Protein 4XOJ (pdb70)

Sequence (236 aa):
IVGGYTCGANTVPYQVSLNSGYHFCGGSLINSQQWVVSAAHCCYKKSSGIQVRLGEDNINVVEGNEQFISAASSKKSSIVHPSYNSNTLNNDIMLLIKLKSSAASSLNSRVASSISSLPTSSCASAGTQQCLISGWGNTKSSGTSYPDDVLKKCLKKAPIILSDSSSCKSSAYPPGQQITSNMMFCAGYYLEGGKDSCQGDSGGPVVCSSGKLQQGIVSWGSSGCAQKKNKPGVYTKKVCNYVSWIKKQTIASNGRCTKSIIPPICFP

CATH classification: 2.40.10.10 (+1 more: 2.40.10.10)

Organism: Bos taurus (NCBI:txid9913)

GO terms:
  GO:0005515 protein binding (F, IPI)
  GO:0097655 serpin family protein binding (F, IDA)
  GO:0004175 endopeptidase activity (F, IDA)
  GO:0004252 serine-type endopeptidase activity (F, IDA)
  GO:0097180 serine protease inhibitor complex (C, IDA)
  GO:0006508 proteolysis (P, IDA)
  GO:0097655 serpin family protein binding (F, IPI)

B-factor: mean 14.18, std 14.55, range [5.79, 259.99]

Foldseek 3Di:
DAQFAFCDQLNQQQKKFWDQPHGAEIWGAAFQFKTKFWLVPDDPRTWIWGRDFQPVDDDDRIDTFHFPDKAQDPPQDPVLRPSGMIMTTTPDGHDDDSSHDHFAADPDADDWFFKWKQKFQAAHDLPDGDTDRGMTIAIKTWHDPVLLCVLPPPRADPFKTFIHDQQFGGADAGSHGTTATGTPRHGQWGFTDWDGTRYHSITTMTGGRNVCPVVVVVVVVVD/DAWDPDVVIDHDD

InterPro domains:
  IPR001254 Serine proteases, trypsin domain [PF00089] (24-239)
  IPR001254 Serine proteases, trypsin domain [PS50240] (24-244)
  IPR001254 Serine proteases, trypsin domain [SM00020] (23-239)
  IPR001254 Serine proteases, trypsin domain [cd00190] (24-242)
  IPR001314 Peptidase S1A, chymotrypsin family [PR00722] (49-64)
  IPR001314 Peptidase S1A, chymotrypsin family [PR00722] (103-117)
  IPR001314 Peptidase S1A, chymotrypsin family [PR00722] (193-205)
  IPR009003 Peptidase S1, PA clan [SSF50494] (20-244)
  IPR018114 Serine proteases, trypsin family, histidine active site [PS00134] (59-64)
  IPR033116 Serine proteases, trypsin family, serine active site [PS00135] (194-205)
  IPR050127 Serine Proteases (Peptidase S1 Family) [PTHR24264] (22-245)

Secondary structure (DSSP, 8-state):
-BS-EE--TTSSTTEEEEESSSEEEEEEEEETTEEEE-GGG--SS-EEEES-SSTTS--SS-EEEEEEEEEE-TT--TTT-TT--EEEEESS----BTTB---BPPSSPPPTT-EEEEEESS---SSS----SS-EEEEEEBPPHHHHHHHSTTT--TTEEEES-SSSS-B--TT-TT-EEEETTEEEEEEEEEESSS-TT--EEEEEGGGGHHHHHHHHHT-/-EEESSSS--B--

Nearest PDB structures (foldseek):
  4xoj-assembly1_B  TM=1.083E+00  e=7.353E-01  Helianthus annuus
  4hgc-assembly1_I  TM=1.003E+00  e=1.425E+00  Helianthus annuus
  4k8y-assembly1_B  TM=8.403E-01  e=2.120E+00  Helianthus annuus
  2o9q-assembly1_C  TM=8.813E-01  e=9.089E+00  unclassified
  2fi5-assembly1_E  TM=1.002E+00  e=2.557E-42  Bos taurus

Radius of gyration: 15.84 Å; Cα contacts (8 Å, |Δi|>4): 756; chains: 2; bounding box: 43×41×37 Å

Structure (mmCIF, N/CA/C/O backbone):
data_4XOJ
#
_entry.id   4XOJ
#
_cell.length_a   62.390
_cell.length_b   63.050
_cell.length_c   69.170
_cell.angle_alpha   90.00
_cell.angle_beta   90.00
_cell.angle_gamma   90.00
#
_symmetry.space_group_name_H-M   'P 21 21 21'
#
loop_
_entity.id
_entity.type
_entity.pdbx_description
1 polymer 'Cationic trypsin'
2 polymer 'Trypsin inhibitor 1'
3 non-polymer 'SULFATE ION'
4 non-polymer 1,2-ETHANEDIOL
5 non-polymer 'CALCIUM ION'
6 non-polymer 'SODIUM ION'
7 non-polymer 'AMMONIUM ION'
8 water water
#
loop_
_atom_site.group_PDB
_atom_site.id
_atom_site.type_symbol
_atom_site.label_atom_id
_atom_site.label_alt_id
_atom_site.label_comp_id
_atom_site.label_asym_id
_atom_site.label_entity_id
_atom_site.label_seq_id
_atom_site.pdbx_PDB_ins_code
_atom_site.Cartn_x
_atom_site.Cartn_y
_atom_site.Cartn_z
_atom_site.occupancy
_atom_site.B_iso_or_equiv
_atom_site.auth_seq_id
_atom_site.auth_comp_id
_atom_site.auth_asym_id
_atom_site.auth_atom_id
_atom_site.pdbx_PDB_model_num
ATOM 1 N N . ILE A 1 24 ? 18.763 5.181 8.882 1.00 7.41 16 ILE A N 1
ATOM 2 C CA . ILE A 1 24 ? 19.073 5.261 7.418 1.00 7.27 16 ILE A CA 1
ATOM 3 C C . ILE A 1 24 ? 20.524 5.702 7.274 1.00 7.81 16 ILE A C 1
ATOM 4 O O . ILE A 1 24 ? 20.878 6.771 7.778 1.00 8.47 16 ILE A O 1
ATOM 9 N N . VAL A 1 25 ? 21.321 4.891 6.605 1.00 8.26 17 VAL A N 1
ATOM 10 C CA . VAL A 1 25 ? 22.726 5.195 6.289 1.00 8.78 17 VAL A CA 1
ATOM 11 C C . VAL A 1 25 ? 22.785 5.697 4.851 1.00 8.79 17 VAL A C 1
ATOM 12 O O . VAL A 1 25 ? 22.240 5.095 3.954 1.00 8.84 17 VAL A O 1
ATOM 16 N N . GLY A 1 26 ? 23.487 6.828 4.652 1.00 9.43 18 GLY A N 1
ATOM 17 C CA . GLY A 1 26 ? 23.722 7.316 3.309 1.00 9.66 18 GLY A CA 1
ATOM 18 C C . GLY A 1 26 ? 22.538 8.031 2.677 1.00 9.61 18 GLY A C 1
ATOM 19 O O . GLY A 1 26 ? 22.527 8.235 1.474 1.00 10.72 18 GLY A O 1
ATOM 20 N N . GLY A 1 27 ? 21.563 8.437 3.525 1.00 9.55 19 GLY A N 1
ATOM 21 C CA . GLY A 1 27 ? 20.390 9.142 3.107 1.00 9.77 19 GLY A CA 1
ATOM 22 C C . GLY A 1 27 ? 20.511 10.641 3.264 1.00 9.64 19 GLY A C 1
ATOM 23 O O . GLY A 1 27 ? 21.622 11.197 3.294 1.00 11.70 19 GLY A O 1
ATOM 24 N N . TYR A 1 28 ? 19.366 11.290 3.362 1.00 9.43 20 TYR A N 1
ATOM 25 C CA . TYR A 1 28 ? 19.297 12.730 3.447 1.00 9.93 20 TYR A CA 1
ATOM 26 C C . TYR A 1 28 ? 18.186 13.089 4.423 1.00 9.34 20 TYR A C 1
ATOM 27 O O . TYR A 1 28 ? 17.242 12.331 4.660 1.00 9.57 20 TYR A O 1
ATOM 36 N N . THR A 1 29 ? 18.267 14.291 4.977 1.00 9.93 21 THR A N 1
ATOM 37 C CA . THR A 1 29 ? 17.189 14.815 5.811 1.00 9.57 21 THR A CA 1
ATOM 38 C C . THR A 1 29 ? 15.974 15.012 4.962 1.00 9.65 21 THR A C 1
ATOM 39 O O . THR A 1 29 ? 15.970 15.770 3.975 1.00 10.85 21 THR A O 1
ATOM 43 N N . CYS A 1 30 ? 14.854 14.351 5.317 1.00 8.99 22 CYS A N 1
ATOM 44 C CA . CYS A 1 30 ? 13.670 14.402 4.455 1.00 9.28 22 CYS A CA 1
ATOM 45 C C . CYS A 1 30 ? 13.118 15.825 4.331 1.00 9.47 22 CYS A C 1
ATOM 46 O O . CYS A 1 30 ? 12.703 16.233 3.255 1.00 10.96 22 CYS A O 1
ATOM 49 N N . GLY A 1 31 ? 13.077 16.527 5.452 1.00 9.83 23 GLY A N 1
ATOM 50 C CA . GLY A 1 31 ? 12.339 17.758 5.592 1.00 10.63 23 GLY A CA 1
ATOM 51 C C . GLY A 1 31 ? 11.080 17.511 6.369 1.00 10.23 23 GLY A C 1
ATOM 52 O O . GLY A 1 31 ? 10.401 16.467 6.202 1.00 10.23 23 GLY A O 1
ATOM 53 N N . ALA A 1 32 ? 10.709 18.447 7.237 1.00 10.54 24 ALA A N 1
ATOM 54 C CA . ALA A 1 32 ? 9.605 18.216 8.163 1.00 10.70 24 ALA A CA 1
ATOM 55 C C . ALA A 1 32 ? 8.323 17.876 7.414 1.00 10.14 24 ALA A C 1
ATOM 56 O O . ALA A 1 32 ? 7.847 18.620 6.561 1.00 11.33 24 ALA A O 1
ATOM 58 N N . ASN A 1 33 ? 7.723 16.746 7.832 1.00 9.59 25 ASN A N 1
ATOM 59 C CA . ASN A 1 33 ? 6.408 16.333 7.373 1.00 10.24 25 ASN A CA 1
ATOM 60 C C . ASN A 1 33 ? 6.302 16.053 5.899 1.00 9.86 25 ASN A C 1
ATOM 61 O O . ASN A 1 33 ? 5.214 15.953 5.344 1.00 11.11 25 ASN A O 1
ATOM 66 N N . THR A 1 34 ? 7.448 15.814 5.239 1.00 9.27 26 THR A N 1
ATOM 67 C CA . THR A 1 34 ? 7.455 15.430 3.830 1.00 9.63 26 THR A CA 1
ATOM 68 C C . THR A 1 34 ? 7.103 13.981 3.591 1.00 8.81 26 THR A C 1
ATOM 69 O O . THR A 1 34 ? 6.901 13.589 2.430 1.00 9.72 26 THR A O 1
ATOM 73 N N . VAL A 1 35 ? 7.026 13.196 4.665 1.00 8.03 27 VAL A N 1
ATOM 74 C CA . VAL A 1 35 ? 6.686 11.762 4.610 1.00 7.52 27 VAL A CA 1
ATOM 75 C C . VAL A 1 35 ? 5.541 11.588 5.605 1.00 7.30 27 VAL A C 1
ATOM 76 O O . VAL A 1 35 ? 5.719 11.065 6.715 1.00 7.28 27 VAL A O 1
ATOM 80 N N . PRO A 1 36 ? 4.326 12.059 5.260 1.00 7.55 28 PRO A N 1
ATOM 81 C CA . PRO A 1 36 ? 3.312 12.270 6.300 1.00 7.60 28 PRO A CA 1
ATOM 82 C C . PRO A 1 36 ? 2.655 10.994 6.815 1.00 7.04 28 PRO A C 1
ATOM 83 O O . PRO A 1 36 ? 1.912 11.059 7.809 1.00 7.56 28 PRO A O 1
ATOM 87 N N . TYR A 1 37 ? 2.927 9.877 6.170 1.00 6.96 29 TYR A N 1
ATOM 88 C CA . TYR A 1 37 ? 2.484 8.557 6.605 1.00 6.98 29 TYR A CA 1
ATOM 89 C C . TYR A 1 37 ? 3.470 7.878 7.537 1.00 6.37 29 TYR A C 1
ATOM 90 O O . TYR A 1 37 ? 3.174 6.821 8.094 1.00 6.71 29 TYR A O 1
ATOM 99 N N . GLN A 1 38 ? 4.681 8.450 7.717 1.00 6.32 30 GLN A N 1
ATOM 100 C CA . GLN A 1 38 ? 5.679 7.833 8.587 1.00 6.25 30 GLN A CA 1
ATOM 101 C C . GLN A 1 38 ? 5.285 8.070 10.051 1.00 6.04 30 GLN A C 1
ATOM 102 O O . GLN A 1 38 ? 5.098 9.229 10.454 1.00 6.88 30 GLN A O 1
ATOM 108 N N . VAL A 1 39 ? 5.267 6.997 10.822 1.00 6.08 31 VAL A N 1
ATOM 109 C CA . VAL A 1 39 ? 5.050 7.088 12.269 1.00 6.42 31 VAL A CA 1
ATOM 110 C C . VAL A 1 39 ? 6.301 6.574 12.984 1.00 6.10 31 VAL A C 1
ATOM 111 O O . VAL A 1 39 ? 7.107 5.813 12.454 1.00 6.22 31 VAL A O 1
ATOM 115 N N . SER A 1 40 ? 6.418 7.021 14.243 1.00 6.27 32 SER A N 1
ATOM 116 C CA . SER A 1 40 ? 7.385 6.504 15.193 1.00 6.21 32 SER A CA 1
ATOM 117 C C . SER A 1 40 ? 6.647 5.706 16.257 1.00 6.51 32 SER A C 1
ATOM 118 O O . SER A 1 40 ? 5.641 6.184 16.786 1.00 7.51 32 SER A O 1
ATOM 121 N N . LEU A 1 41 ? 7.134 4.509 16.541 1.00 6.20 33 LEU A N 1
ATOM 122 C CA . LEU A 1 41 ? 6.637 3.717 17.661 1.00 6.35 33 LEU A CA 1
ATOM 123 C C . LEU A 1 41 ? 7.526 4.008 18.871 1.00 6.40 33 LEU A C 1
ATOM 124 O O . LEU A 1 41 ? 8.757 3.858 18.788 1.00 6.82 33 LEU A O 1
ATOM 129 N N . ASN A 1 42 ? 6.887 4.444 19.960 1.00 6.60 34 ASN A N 1
ATOM 130 C CA . ASN A 1 42 ? 7.608 4.984 21.105 1.00 6.74 34 ASN A CA 1
ATOM 131 C C . ASN A 1 42 ? 7.217 4.247 22.382 1.00 7.01 34 ASN A C 1
ATOM 132 O O . ASN A 1 42 ? 6.040 4.051 22.670 1.00 8.34 34 ASN A O 1
ATOM 137 N N . SER A 1 43 ? 8.249 3.879 23.147 1.00 7.18 35 SER A N 1
ATOM 138 C CA . SER A 1 43 ? 8.074 3.246 24.472 1.00 7.98 35 SER A CA 1
ATOM 139 C C . SER A 1 43 ? 8.981 3.969 25.488 1.00 8.00 35 SER A C 1
ATOM 140 O O . SER A 1 43 ? 9.726 3.331 26.228 1.00 9.30 35 SER A O 1
ATOM 143 N N . GLY A 1 44 ? 8.924 5.296 25.485 1.00 7.80 36 GLY A N 1
ATOM 144 C CA . GLY A 1 44 ? 9.911 6.097 26.199 1.00 8.22 36 GLY A CA 1
ATOM 145 C C . GLY A 1 44 ? 11.204 6.337 25.457 1.00 7.79 36 GLY A C 1
ATOM 146 O O . GLY A 1 44 ? 12.155 6.885 26.008 1.00 8.44 36 GLY A O 1
ATOM 147 N N . TYR A 1 45 ? 11.200 5.915 24.182 1.00 7.78 37 TYR A N 1
ATOM 148 C CA . TYR A 1 45 ? 12.254 6.067 23.204 1.00 7.54 37 TYR A CA 1
ATOM 149 C C . TYR A 1 45 ? 11.684 5.545 21.890 1.00 6.89 37 TYR A C 1
ATOM 150 O O . TYR A 1 45 ? 10.757 4.723 21.898 1.00 7.19 37 TYR A O 1
ATOM 159 N N . HIS A 1 46 ? 12.227 6.014 20.790 1.00 7.26 38 HIS A N 1
ATOM 160 C CA . HIS A 1 46 ? 11.864 5.489 19.470 1.00 6.92 38 HIS A CA 1
ATOM 161 C C . HIS A 1 46 ? 12.490 4.110 19.290 1.00 6.79 38 HIS A C 1
ATOM 162 O O . HIS A 1 46 ? 13.710 3.962 19.444 1.00 7.56 38 HIS A O 1
ATOM 169 N N . PHE A 1 47 ? 11.674 3.114 18.931 1.00 7.11 39 PHE A N 1
ATOM 170 C CA . PHE A 1 47 ? 12.233 1.762 18.766 1.00 7.46 39 PHE A CA 1
ATOM 171 C C . PHE A 1 47 ? 11.967 1.139 17.398 1.00 7.35 39 PHE A C 1
ATOM 172 O O . PHE A 1 47 ? 12.604 0.140 17.057 1.00 8.60 39 PHE A O 1
ATOM 180 N N . CYS A 1 48 ? 10.990 1.660 16.645 1.00 6.83 40 CYS A N 1
ATOM 181 C CA . CYS A 1 48 ? 10.624 1.122 15.342 1.00 6.23 40 CYS A CA 1
ATOM 182 C C . CYS A 1 48 ? 9.803 2.207 14.648 1.00 6.06 40 CYS A C 1
ATOM 183 O O . CYS A 1 48 ? 9.252 3.088 15.300 1.00 6.96 40 CYS A O 1
ATOM 186 N N . GLY A 1 49 ? 9.737 2.109 13.325 1.00 6.24 41 GLY A N 1
ATOM 187 C CA . GLY A 1 49 ? 8.821 2.897 12.544 1.00 6.29 41 GLY A CA 1
ATOM 188 C C . GLY A 1 49 ? 7.529 2.148 12.226 1.00 5.79 41 GLY A C 1
ATOM 189 O O . GLY A 1 49 ? 7.324 1.004 12.620 1.00 6.34 41 GLY A O 1
ATOM 190 N N . GLY A 1 50 ? 6.680 2.825 11.467 1.00 6.18 42 GLY A N 1
ATOM 191 C CA . GLY A 1 50 ? 5.444 2.266 10.944 1.00 6.11 42 GLY A CA 1
ATOM 192 C C . GLY A 1 50 ? 4.902 3.200 9.872 1.00 5.89 42 GLY A C 1
ATOM 193 O O . GLY A 1 50 ? 5.422 4.304 9.675 1.00 6.30 42 GLY A O 1
ATOM 194 N N . SER A 1 51 ? 3.819 2.749 9.242 1.00 5.95 43 SER A N 1
ATOM 195 C CA . SER A 1 51 ? 3.186 3.489 8.162 1.00 6.35 43 SER A CA 1
ATOM 196 C C . SER A 1 51 ? 1.686 3.584 8.427 1.00 6.44 43 SER A C 1
ATOM 197 O O . SER A 1 51 ? 1.013 2.564 8.638 1.00 7.15 43 SER A O 1
ATOM 200 N N . LEU A 1 52 ? 1.149 4.800 8.378 1.00 6.53 44 LEU A N 1
ATOM 201 C CA . LEU A 1 52 ? -0.292 5.013 8.560 1.00 6.68 44 LEU A CA 1
ATOM 202 C C . LEU A 1 52 ? -1.014 4.624 7.273 1.00 6.79 44 LEU A C 1
ATOM 203 O O . LEU A 1 52 ? -0.720 5.170 6.224 1.00 7.44 44 LEU A O 1
ATOM 208 N N . ILE A 1 53 ? -1.987 3.694 7.375 1.00 7.14 45 ILE A N 1
ATOM 209 C CA . ILE A 1 53 ? -2.715 3.232 6.199 1.00 7.71 45 ILE A CA 1
ATOM 210 C C . ILE A 1 53 ? -4.181 3.664 6.182 1.00 8.07 45 ILE A C 1
ATOM 211 O O . ILE A 1 53 ? -4.817 3.617 5.123 1.00 9.13 45 ILE A O 1
ATOM 216 N N . ASN A 1 54 ? -4.715 4.095 7.313 1.00 8.43 46 ASN A N 1
ATOM 217 C CA . ASN A 1 54 ? -6.003 4.817 7.372 1.00 9.09 46 ASN A CA 1
ATOM 218 C C . ASN A 1 54 ? -5.979 5.556 8.682 1.00 8.75 46 ASN A C 1
ATOM 219 O O . ASN A 1 54 ? -4.999 5.502 9.426 1.00 9.35 46 ASN A O 1
ATOM 224 N N . SER A 1 55 ? -7.079 6.277 9.025 1.00 9.22 47 SER A N 1
ATOM 225 C CA . SER A 1 55 ? -7.005 7.104 10.224 1.00 9.59 47 SER A CA 1
ATOM 226 C C . SER A 1 55 ? -6.847 6.305 11.498 1.00 9.67 47 SER A C 1
ATOM 227 O O . SER A 1 55 ? -6.506 6.904 12.528 1.00 11.47 47 SER A O 1
ATOM 230 N N . GLN A 1 56 ? -7.104 5.000 11.492 1.00 8.72 48 GLN A N 1
ATOM 231 C CA A GLN A 1 56 ? -6.984 4.307 12.725 0.60 9.24 48 GLN A CA 1
ATOM 232 C CA B GLN A 1 56 ? -7.148 4.116 12.701 0.40 9.06 48 GLN A CA 1
ATOM 233 C C . GLN A 1 56 ? -6.044 3.088 12.715 1.00 7.82 48 GLN A C 1
ATOM 234 O O . GLN A 1 56 ? -5.979 2.386 13.733 1.00 8.42 48 GLN A O 1
ATOM 245 N N . TRP A 1 57 ? -5.292 2.880 11.642 1.00 7.54 49 TRP A N 1
ATOM 246 C CA . TRP A 1 57 ? -4.457 1.687 11.530 1.00 7.47 49 TRP A CA 1
ATOM 247 C C . TRP A 1 57 ? -3.087 2.016 10.942 1.00 6.79 49 TRP A C 1
ATOM 248 O O . TRP A 1 57 ? -2.953 2.782 9.991 1.00 7.34 49 TRP A O 1
ATOM 259 N N . VAL A 1 58 ? -2.107 1.345 11.541 1.00 7.02 50 VAL A N 1
ATOM 260 C CA . VAL A 1 58 ? -0.681 1.449 11.181 1.00 6.72 50 VAL A CA 1
ATOM 261 C C . VAL A 1 58 ? -0.160 0.054 10.828 1.00 6.58 50 VAL A C 1
ATOM 262 O O . VAL A 1 58 ? -0.476 -0.932 11.499 1.00 7.88 50 VAL A O 1
ATOM 266 N N . VAL A 1 59 ? 0.673 -0.010 9.794 1.00 6.42 51 VAL A N 1
ATOM 267 C CA . VAL A 1 59 ? 1.435 -1.206 9.451 1.00 6.87 51 VAL A CA 1
ATOM 268 C C . VAL A 1 59 ? 2.844 -1.077 9.980 1.00 6.32 51 VAL A C 1
ATOM 269 O O . VAL A 1 59 ? 3.506 -0.045 9.761 1.00 7.20 51 VAL A O 1
ATOM 273 N N . SER A 1 60 ? 3.340 -2.129 10.621 1.00 6.27 52 SER A N 1
ATOM 274 C CA . SER A 1 60 ? 4.726 -2.192 11.070 1.00 6.20 52 SER A CA 1
ATOM 275 C C . SER A 1 60 ? 5.209 -3.631 10.929 1.00 6.08 52 SER A C 1
ATOM 276 O O . SER A 1 60 ? 4.593 -4.442 10.246 1.00 6.53 52 SER A O 1
ATOM 279 N N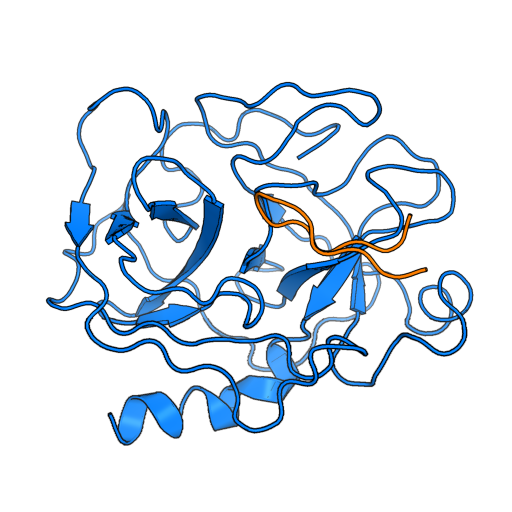 . ALA A 1 61 ? 6.374 -3.925 11.541 1.00 6.33 53 ALA A N 1
ATOM 280 C CA . ALA A 1 61 ? 6.941 -5.269 11.488 1.00 6.25 53 ALA A CA 1
ATOM 281 C C . ALA A 1 61 ? 6.507 -6.075 12.695 1.00 6.35 53 ALA A C 1
ATOM 282 O O . ALA A 1 61 ? 6.418 -5.551 13.817 1.00 7.07 53 ALA A O 1
ATOM 284 N N . ALA A 1 62 ? 6.258 -7.385 12.496 1.00 6.54 54 ALA A N 1
ATOM 285 C CA . ALA A 1 62 ? 5.970 -8.270 13.615 1.00 6.86 54 ALA A CA 1
ATOM 286 C C . ALA A 1 62 ? 7.026 -8.242 14.694 1.00 6.85 54 ALA A C 1
ATOM 287 O O . ALA A 1 62 ? 6.705 -8.328 15.882 1.00 7.53 54 ALA A O 1
ATOM 289 N N . HIS A 1 63 ? 8.310 -8.157 14.292 1.00 6.81 55 HIS A N 1
ATOM 290 C CA . HIS A 1 63 ? 9.363 -8.214 15.300 1.00 7.26 55 HIS A CA 1
ATOM 291 C C . HIS A 1 63 ? 9.432 -6.950 16.149 1.00 7.64 55 HIS A C 1
ATOM 292 O O . HIS A 1 63 ? 10.163 -6.934 17.140 1.00 8.72 55 HIS A O 1
ATOM 299 N N A CYS A 1 64 ? 8.670 -5.904 15.796 0.50 7.16 56 CYS A N 1
ATOM 300 N N B CYS A 1 64 ? 8.667 -5.913 15.784 0.50 7.25 56 CYS A N 1
ATOM 301 C CA A CYS A 1 64 ? 8.521 -4.698 16.611 0.50 7.81 56 CYS A CA 1
ATOM 302 C CA B CYS A 1 64 ? 8.557 -4.720 16.586 0.50 7.84 56 CYS A CA 1
ATOM 303 C C A CYS A 1 64 ? 7.410 -4.789 17.672 0.50 8.76 56 CYS A C 1
ATOM 304 C C B CYS A 1 64 ? 7.574 -4.872 17.756 0.50 8.36 56 CYS A C 1
ATOM 305 O O A CYS A 1 64 ? 7.107 -3.772 18.342 0.50 8.62 56 CYS A O 1
ATOM 306 O O B CYS A 1 64 ? 7.610 -4.044 18.664 0.50 8.56 56 CYS A O 1
ATOM 311 N N . TYR A 1 65 ? 6.760 -5.942 17.786 1.00 7.79 57 TYR A N 1
ATOM 312 C CA . TYR A 1 65 ? 5.735 -6.045 18.810 1.00 7.81 57 TYR A CA 1
ATOM 313 C C . TYR A 1 65 ? 6.311 -5.962 20.210 1.00 8.45 57 TYR A C 1
ATOM 314 O O . TYR A 1 65 ? 7.291 -6.622 20.532 1.00 9.97 57 TYR A O 1
ATOM 323 N N . LYS A 1 66 ? 5.615 -5.206 21.052 1.00 8.86 58 LYS A N 1
ATOM 324 C CA A LYS A 1 66 ? 5.822 -5.114 22.480 0.50 9.72 58 LYS A CA 1
ATOM 325 C CA B LYS A 1 66 ? 5.799 -5.333 22.550 0.50 9.88 58 LYS A CA 1
ATOM 326 C C . LYS A 1 66 ? 4.575 -4.599 23.091 1.00 9.50 58 LYS A C 1
ATOM 327 O O . LYS A 1 66 ? 3.793 -3.972 22.395 1.00 10.35 58 LYS A O 1
ATOM 338 N N . SER A 1 67 ? 4.438 -4.697 24.422 1.00 11.52 59 SER A N 1
ATOM 339 C CA A SER A 1 67 ? 3.557 -3.882 25.219 0.50 10.23 59 SER A CA 1
ATOM 340 C CA B SER A 1 67 ? 3.378 -3.892 25.060 0.50 15.74 59 SER A CA 1
ATOM 341 C C . SER A 1 67 ? 3.953 -2.382 25.214 1.00 10.88 59 SER A C 1
ATOM 342 O O . SER A 1 67 ? 5.140 -2.063 25.034 1.00 12.54 59 SER A O 1
ATOM 347 N N . GLY A 1 68 ? 3.032 -1.506 25.574 1.00 13.47 60 GLY A N 1
ATOM 348 C CA . GLY A 1 68 ? 3.361 -0.131 25.844 0.95 13.89 60 GLY A CA 1
ATOM 349 C C . GLY A 1 68 ? 3.686 0.708 24.639 1.00 12.44 60 GLY A C 1
ATOM 350 O O . GLY A 1 68 ? 4.527 1.667 24.701 0.80 14.14 60 GLY A O 1
ATOM 351 N N . ILE A 1 69 ? 3.013 0.396 23.471 1.00 10.05 61 ILE A N 1
ATOM 352 C CA . ILE A 1 69 ? 3.316 1.172 22.293 1.00 8.76 61 ILE A CA 1
ATOM 353 C C . ILE A 1 69 ? 2.488 2.440 22.241 1.00 8.16 61 ILE A C 1
ATOM 354 O O . ILE A 1 69 ? 1.235 2.393 22.258 1.00 9.21 61 ILE A O 1
ATOM 359 N N . GLN A 1 70 ? 3.181 3.578 22.136 1.00 7.99 62 GLN A N 1
ATOM 360 C CA . GLN A 1 70 ? 2.553 4.849 21.795 1.00 8.17 62 GLN A CA 1
ATOM 361 C C . GLN A 1 70 ? 2.944 5.184 20.371 1.00 7.52 62 GLN A C 1
ATOM 362 O O . GLN A 1 70 ? 4.135 5.224 20.030 1.00 9.15 62 GLN A O 1
ATOM 368 N N . VAL A 1 71 ? 1.949 5.401 19.518 1.00 6.87 63 VAL A N 1
ATOM 369 C CA . VAL A 1 71 ? 2.218 5.793 18.133 1.00 6.83 63 VAL A CA 1
ATOM 370 C C . VAL A 1 71 ? 2.349 7.313 18.081 1.00 6.56 63 VAL A C 1
ATOM 371 O O . VAL A 1 71 ? 1.484 8.039 18.580 1.00 7.81 63 VAL A O 1
ATOM 375 N N . ARG A 1 72 ? 3.423 7.776 17.457 1.00 6.54 64 ARG A N 1
ATOM 376 C CA . ARG A 1 72 ? 3.678 9.210 17.333 1.00 6.64 64 ARG A CA 1
ATOM 377 C C . ARG A 1 72 ? 3.613 9.574 15.848 1.00 6.54 64 ARG A C 1
ATOM 378 O O . ARG A 1 72 ? 4.467 9.133 15.048 1.00 7.04 64 ARG A O 1
ATOM 386 N N . LEU A 1 73 ? 2.594 10.335 15.501 1.00 6.69 65 LEU A N 1
ATOM 387 C CA . LEU A 1 73 ? 2.280 10.772 14.148 1.00 6.90 65 LEU A CA 1
ATOM 388 C C . LEU A 1 73 ? 2.692 12.231 13.991 1.00 7.18 65 LEU A C 1
ATOM 389 O O . LEU A 1 73 ? 2.749 12.980 14.967 1.00 7.93 65 LEU A O 1
ATOM 394 N N . GLY A 1 74 ? 2.938 12.645 12.745 1.00 7.15 66 GLY A N 1
ATOM 395 C CA . GLY A 1 74 ? 3.268 14.035 12.484 1.00 7.63 66 GLY A CA 1
ATOM 396 C C . GLY A 1 74 ? 4.661 14.448 12.924 1.00 7.85 66 GLY A C 1
ATOM 397 O O . GLY A 1 74 ? 4.925 15.658 12.948 1.00 9.75 66 GLY A O 1
ATOM 398 N N . GLU A 1 75 ? 5.540 13.508 13.235 1.00 7.49 67 GLU A N 1
ATOM 399 C CA . GLU A 1 75 ? 6.846 13.823 13.786 1.00 7.60 67 GLU A CA 1
ATOM 400 C C . GLU A 1 75 ? 7.846 14.252 12.727 1.00 7.58 67 GLU A C 1
ATOM 401 O O . GLU A 1 75 ? 7.882 13.696 11.618 1.00 7.90 67 GLU A O 1
ATOM 407 N N . ASP A 1 76 ? 8.733 15.164 13.132 1.00 8.03 68 ASP A N 1
ATOM 408 C CA . ASP A 1 76 ? 10.021 15.386 12.468 1.00 8.15 68 ASP A CA 1
ATOM 409 C C . ASP A 1 76 ? 11.136 15.153 13.464 1.00 7.89 68 ASP A C 1
ATOM 410 O O . ASP A 1 76 ? 11.696 14.067 13.537 1.00 9.29 68 ASP A O 1
ATOM 415 N N . ASN A 1 77 ? 11.430 16.162 14.310 1.00 8.29 69 ASN A N 1
ATOM 416 C CA . ASN A 1 77 ? 12.353 15.969 15.419 1.00 8.38 69 ASN A CA 1
ATOM 417 C C . ASN A 1 77 ? 11.661 15.182 16.520 1.00 7.91 69 ASN A C 1
ATOM 418 O O . ASN A 1 77 ? 10.736 15.694 17.171 1.00 8.46 69 ASN A O 1
ATOM 423 N N . ILE A 1 78 ? 12.056 13.933 16.722 1.00 8.07 70 ILE A N 1
ATOM 424 C CA . ILE A 1 78 ? 11.406 13.078 17.714 1.00 7.89 70 ILE A CA 1
ATOM 425 C C . ILE A 1 78 ? 11.721 13.475 19.159 1.00 8.10 70 ILE A C 1
ATOM 426 O O . ILE A 1 78 ? 11.082 12.966 20.078 1.00 8.60 70 ILE A O 1
ATOM 431 N N . ASN A 1 79 ? 12.695 14.375 19.352 1.00 8.60 71 ASN A N 1
ATOM 432 C CA . ASN A 1 79 ? 13.111 14.789 20.704 1.00 9.04 71 ASN A CA 1
ATOM 433 C C . ASN A 1 79 ? 12.618 16.140 21.120 1.00 9.57 71 ASN A C 1
ATOM 434 O O . ASN A 1 79 ? 12.915 16.547 22.243 1.00 11.75 71 ASN A O 1
ATOM 439 N N . VAL A 1 80 ? 11.854 16.822 20.254 1.00 9.31 72 VAL A N 1
ATOM 440 C CA . VAL A 1 80 ? 11.304 18.181 20.520 1.00 9.65 72 VAL A CA 1
ATOM 441 C C . VAL A 1 80 ? 9.846 18.180 20.130 1.00 9.31 72 VAL A C 1
ATOM 442 O O . VAL A 1 80 ? 9.516 17.694 19.031 1.0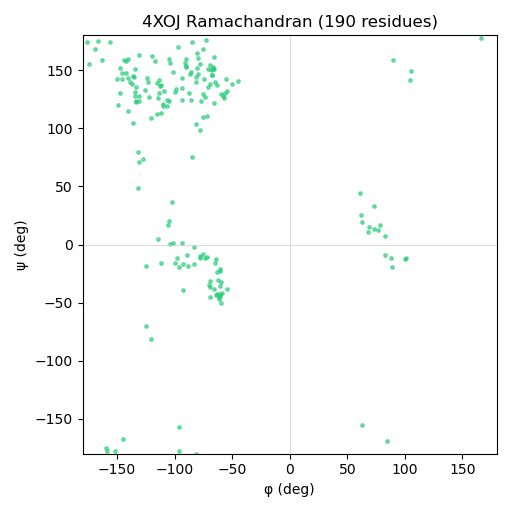0 9.29 72 VAL A O 1
ATOM 446 N N . VAL A 1 81 ? 8.982 18.754 20.947 1.00 9.56 73 VAL A N 1
ATOM 447 C CA . VAL A 1 81 ? 7.594 19.002 20.580 1.00 9.41 73 VAL A CA 1
ATOM 448 C C . VAL A 1 81 ? 7.583 20.270 19.759 1.00 9.47 73 VAL A C 1
ATOM 449 O O . VAL A 1 81 ? 7.755 21.364 20.283 1.00 11.27 73 VAL A O 1
ATOM 453 N N . GLU A 1 82 ? 7.433 20.101 18.437 1.00 9.70 74 GLU A N 1
ATOM 454 C CA . GLU A 1 82 ? 7.540 21.156 17.456 1.00 10.45 74 GLU A CA 1
ATOM 455 C C . GLU A 1 82 ? 6.230 21.717 16.958 1.00 10.30 74 GLU A C 1
ATOM 456 O O . GLU A 1 82 ? 6.187 22.767 16.291 1.00 11.18 74 GLU A O 1
ATOM 462 N N . GLY A 1 83 ? 5.145 20.992 17.210 1.00 11.08 75 GLY A N 1
ATOM 463 C CA . GLY A 1 83 ? 3.857 21.225 16.526 1.00 12.42 75 GLY A CA 1
ATOM 464 C C . GLY A 1 83 ? 3.635 20.127 15.497 1.00 10.17 75 GLY A C 1
ATOM 465 O O . GLY A 1 83 ? 4.589 19.610 14.925 1.00 11.53 75 GLY A O 1
ATOM 466 N N . ASN A 1 84 ? 2.351 19.836 15.305 1.00 10.13 76 ASN A N 1
ATOM 467 C CA . ASN A 1 84 ? 1.880 18.822 14.376 1.00 10.55 76 ASN A CA 1
ATOM 468 C C . ASN A 1 84 ? 1.901 17.380 14.901 1.00 8.92 76 ASN A C 1
ATOM 469 O O . ASN A 1 84 ? 1.365 16.497 14.239 1.00 9.72 76 ASN A O 1
ATOM 474 N N . GLU A 1 85 ? 2.503 17.128 16.056 1.00 8.89 77 GLU A N 1
ATOM 475 C CA . GLU A 1 85 ? 2.487 15.784 16.618 1.00 8.94 77 GLU A CA 1
ATOM 476 C C . GLU A 1 85 ? 1.088 15.383 17.053 1.00 8.21 77 GLU A C 1
ATOM 477 O O . GLU A 1 85 ? 0.329 16.165 17.627 1.00 9.10 77 GLU A O 1
ATOM 483 N N . GLN A 1 86 ? 0.815 14.091 16.898 1.00 7.98 78 GLN A N 1
ATOM 484 C CA . GLN A 1 86 ? -0.310 13.422 17.563 1.00 8.01 78 GLN A CA 1
ATOM 485 C C . GLN A 1 86 ? 0.255 12.171 18.198 1.00 7.58 78 GLN A C 1
ATOM 486 O O . GLN A 1 86 ? 0.847 11.355 17.510 1.00 8.40 78 GLN A O 1
ATOM 492 N N . PHE A 1 87 ? 0.063 12.032 19.520 1.00 7.66 79 PHE A N 1
ATOM 493 C CA . PHE A 1 87 ? 0.500 10.851 20.249 1.00 7.71 79 PHE A CA 1
ATOM 494 C C . PHE A 1 87 ? -0.745 10.049 20.586 1.00 8.03 79 PHE A C 1
ATOM 495 O O . PHE A 1 87 ? -1.645 10.562 21.267 1.00 9.78 79 PHE A O 1
ATOM 503 N N . ILE A 1 88 ? -0.829 8.817 20.089 1.00 7.75 80 ILE A N 1
ATOM 504 C CA . ILE A 1 88 ? -2.031 8.000 20.275 1.00 7.79 80 ILE A CA 1
ATOM 505 C C . ILE A 1 88 ? -1.579 6.597 20.687 1.00 7.79 80 ILE A C 1
ATOM 506 O O . ILE A 1 88 ? -0.751 5.978 20.006 1.00 7.81 80 ILE A O 1
ATOM 511 N N . SER A 1 89 ? -2.125 6.104 21.775 1.00 8.48 81 SER A N 1
ATOM 512 C CA . SER A 1 89 ? -1.772 4.741 22.205 1.00 8.74 81 SER A CA 1
ATOM 513 C C . SER A 1 89 ? -2.262 3.698 21.215 1.00 8.42 81 SER A C 1
ATOM 514 O O . SER A 1 89 ? -3.353 3.829 20.638 1.00 9.44 81 SER A O 1
ATOM 517 N N A ALA A 1 90 ? -1.494 2.619 21.079 0.50 8.56 82 ALA A N 1
ATOM 518 N N B ALA A 1 90 ? -1.502 2.619 21.093 0.50 8.57 82 ALA A N 1
ATOM 519 C CA A ALA A 1 90 ? -2.054 1.440 20.442 0.50 8.66 82 ALA A CA 1
ATOM 520 C CA B ALA A 1 90 ? -2.004 1.455 20.381 0.50 9.05 82 ALA A CA 1
ATOM 521 C C A ALA A 1 90 ? -3.189 0.918 21.328 0.50 8.99 82 ALA A C 1
ATOM 522 C C B ALA A 1 90 ? -3.028 0.721 21.197 0.50 9.88 82 ALA A C 1
ATOM 523 O O A ALA A 1 90 ? -3.041 0.736 22.520 0.80 10.64 82 ALA A O 1
ATOM 524 O O B ALA A 1 90 ? -2.558 0.035 22.148 0.20 9.90 82 ALA A O 1
ATOM 527 N N . SER A 1 91 ? -4.261 0.519 20.678 1.00 9.47 83 SER A N 1
ATOM 528 C CA A SER A 1 91 ? -5.308 -0.275 21.345 0.70 10.42 83 SER A CA 1
ATOM 529 C CA B SER A 1 91 ? -5.296 -0.225 21.292 0.30 9.99 83 SER A CA 1
ATOM 530 C C . SER A 1 91 ? -5.324 -1.728 20.924 1.00 10.39 83 SER A C 1
ATOM 531 O O . SER A 1 91 ? -5.811 -2.551 21.683 1.00 12.89 83 SER A O 1
ATOM 536 N N . LYS A 1 92 ? -4.827 -2.055 19.735 1.00 9.68 84 LYS A N 1
ATOM 537 C CA A LYS A 1 92 ? -4.644 -3.431 19.279 0.70 10.05 84 LYS A CA 1
ATOM 538 C CA B LYS A 1 92 ? -4.643 -3.451 19.329 0.30 10.14 84 LYS A CA 1
ATOM 539 C C . LYS A 1 92 ? -3.278 -3.508 18.640 1.00 9.20 84 LYS A C 1
ATOM 540 O O . LYS A 1 92 ? -2.951 -2.592 17.884 1.00 9.59 84 LYS A O 1
ATOM 551 N N A SER A 1 93 ? -2.563 -4.588 18.881 0.50 9.32 85 SER A N 1
ATOM 552 N N B SER A 1 93 ? -2.513 -4.566 18.859 0.50 9.48 85 SER A N 1
ATOM 553 C CA A SER A 1 93 ? -1.332 -4.882 18.202 0.50 8.74 85 SER A CA 1
ATOM 554 C CA B SER A 1 93 ? -1.229 -4.752 18.163 0.50 9.42 85 SER A CA 1
ATOM 555 C C A SER A 1 93 ? -1.483 -6.317 17.695 0.50 9.92 85 SER A C 1
ATOM 556 C C B SER A 1 93 ? -1.244 -6.199 17.691 0.50 8.70 85 SER A C 1
ATOM 557 O O A SER A 1 93 ? -1.652 -7.279 18.484 0.50 11.61 85 SER A O 1
ATOM 558 O O B SER A 1 93 ? -1.048 -7.069 18.528 0.50 10.44 85 SER A O 1
ATOM 563 N N . ILE A 1 94 ? -1.504 -6.433 16.390 1.00 7.88 86 ILE A N 1
ATOM 564 C CA . ILE A 1 94 ? -1.872 -7.694 15.783 1.00 7.95 86 ILE A CA 1
ATOM 565 C C . ILE A 1 94 ? -0.722 -8.196 14.932 1.00 7.58 86 ILE A C 1
ATOM 566 O O . ILE A 1 94 ? -0.535 -7.767 13.777 1.00 8.17 86 ILE A O 1
ATOM 571 N N . VAL A 1 95 ? 0.082 -9.085 15.498 1.00 7.70 87 VAL A N 1
ATOM 572 C CA . VAL A 1 95 ? 1.165 -9.739 14.786 1.00 7.90 87 VAL A CA 1
ATOM 573 C C . VAL A 1 95 ? 0.569 -10.795 13.855 1.00 8.03 87 VAL A C 1
ATOM 574 O O . VAL A 1 95 ? -0.370 -11.511 14.232 1.00 9.35 87 VAL A O 1
ATOM 578 N N . HIS A 1 96 ? 1.132 -10.964 12.658 1.00 7.61 88 HIS A N 1
ATOM 579 C CA . HIS A 1 96 ? 0.639 -12.008 11.784 1.00 7.57 88 HIS A CA 1
ATOM 580 C C . HIS A 1 96 ? 0.665 -13.337 12.538 1.00 7.37 88 HIS A C 1
ATOM 581 O O . HIS A 1 96 ? 1.691 -13.704 13.114 1.00 7.59 88 HIS A O 1
ATOM 588 N N . PRO A 1 97 ? -0.426 -14.117 12.495 1.00 7.79 89 PRO A N 1
ATOM 589 C CA . PRO A 1 97 ? -0.427 -15.402 13.240 1.00 8.12 89 PRO A CA 1
ATOM 590 C C . PRO A 1 97 ? 0.624 -16.383 12.819 1.00 7.93 89 PRO A C 1
ATOM 591 O O . PRO A 1 97 ? 0.960 -17.282 13.605 1.00 8.95 89 PRO A O 1
ATOM 595 N N . SER A 1 98 ? 1.138 -16.259 11.594 1.00 8.19 90 SER A N 1
ATOM 596 C CA . SER A 1 98 ? 2.168 -17.163 11.089 1.00 8.87 90 SER A CA 1
ATOM 597 C C . SER A 1 98 ? 3.539 -16.525 11.044 1.00 8.30 90 SER A C 1
ATOM 598 O O . SER A 1 98 ? 4.451 -17.044 10.390 1.00 9.36 90 SER A O 1
ATOM 601 N N . TYR A 1 99 ? 3.735 -15.404 11.764 1.00 8.21 91 TYR A N 1
ATOM 602 C CA . TYR A 1 99 ? 5.079 -14.844 11.908 1.00 8.06 91 TYR A CA 1
ATOM 603 C C . TYR A 1 99 ? 6.026 -15.904 12.499 1.00 8.63 91 TYR A C 1
ATOM 604 O O . TYR A 1 99 ? 5.739 -16.488 13.542 1.00 10.07 91 TYR A O 1
ATOM 613 N N . ASN A 1 100 ? 7.165 -16.069 11.858 1.00 9.45 92 ASN A N 1
ATOM 614 C CA . ASN A 1 100 ? 8.189 -17.000 12.331 1.00 11.05 92 ASN A CA 1
ATOM 615 C C . ASN A 1 100 ? 9.357 -16.184 12.779 1.00 10.28 92 ASN A C 1
ATOM 616 O O . ASN A 1 100 ? 10.023 -15.477 11.994 1.00 10.50 92 ASN A O 1
ATOM 621 N N . SER A 1 101 ? 9.615 -16.204 14.081 1.00 10.90 93 SER A N 1
ATOM 622 C CA . SER A 1 101 ? 10.643 -15.366 14.623 1.00 12.27 93 SER A CA 1
ATOM 623 C C . SER A 1 101 ? 12.032 -15.826 14.318 1.00 12.68 93 SER A C 1
ATOM 624 O O . SER A 1 101 ? 12.995 -15.057 14.591 1.00 16.97 93 SER A O 1
ATOM 627 N N . ASN A 1 102 ? 12.241 -17.012 13.806 1.00 12.73 94 ASN A N 1
ATOM 628 C CA . ASN A 1 102 ? 13.623 -17.431 13.403 1.00 14.99 94 ASN A CA 1
ATOM 629 C C . ASN A 1 102 ? 13.891 -17.119 11.935 1.00 13.78 94 ASN A C 1
ATOM 630 O O . ASN A 1 102 ? 15.010 -16.687 11.617 1.00 21.95 94 ASN A O 1
ATOM 635 N N . THR A 1 103 ? 12.925 -17.313 11.048 1.00 11.75 95 THR A N 1
ATOM 636 C CA . THR A 1 103 ? 13.167 -17.038 9.626 1.00 12.00 95 THR A CA 1
ATOM 637 C C . THR A 1 103 ? 12.756 -15.620 9.247 1.00 10.66 95 THR A C 1
ATOM 638 O O . THR A 1 103 ? 13.139 -15.149 8.176 1.00 11.32 95 THR A O 1
ATOM 642 N N . LEU A 1 104 ? 11.939 -14.971 10.107 1.00 9.75 96 LEU A N 1
ATOM 643 C CA . LEU A 1 104 ? 11.360 -13.668 9.842 1.00 9.17 96 LEU A CA 1
ATOM 644 C C . LEU A 1 104 ? 10.313 -13.698 8.735 1.00 8.75 96 LEU A C 1
ATOM 645 O O . LEU A 1 104 ? 9.875 -12.651 8.263 1.00 8.94 96 LEU A O 1
ATOM 650 N N . ASN A 1 105 ? 9.811 -14.876 8.354 1.00 9.24 97 ASN A N 1
ATOM 651 C CA . ASN A 1 105 ? 8.716 -14.920 7.413 1.00 8.52 97 ASN A CA 1
ATOM 652 C C . ASN A 1 105 ? 7.463 -14.335 8.063 1.00 8.20 97 ASN A C 1
ATOM 653 O O . ASN A 1 105 ? 7.195 -14.525 9.245 1.00 8.84 97 ASN A O 1
ATOM 658 N N . ASN A 1 106 ? 6.667 -13.664 7.225 1.00 7.84 98 ASN A N 1
ATOM 659 C CA . ASN A 1 106 ? 5.449 -13.012 7.680 1.00 7.53 98 ASN A CA 1
ATOM 660 C C . ASN A 1 106 ? 5.728 -11.927 8.731 1.00 7.18 98 ASN A C 1
ATOM 661 O O . ASN A 1 106 ? 4.996 -11.802 9.728 1.00 7.52 98 ASN A O 1
ATOM 666 N N . ASP A 1 107 ? 6.747 -11.110 8.461 1.00 7.10 99 ASP A N 1
ATOM 667 C CA . ASP A 1 107 ? 7.171 -10.056 9.411 1.00 6.98 99 ASP A CA 1
ATOM 668 C C . ASP A 1 107 ? 6.312 -8.795 9.195 1.00 6.58 99 ASP A C 1
ATOM 669 O O . ASP A 1 107 ? 6.739 -7.804 8.622 1.00 7.24 99 ASP A O 1
ATOM 674 N N . ILE A 1 108 ? 5.065 -8.881 9.689 1.00 6.71 100 ILE A N 1
ATOM 675 C CA . ILE A 1 108 ? 4.084 -7.821 9.548 1.00 6.49 100 ILE A CA 1
ATOM 676 C C . ILE A 1 108 ? 3.220 -7.812 10.806 1.00 6.42 100 ILE A C 1
ATOM 677 O O . ILE A 1 108 ? 2.874 -8.850 11.365 1.00 6.95 100 ILE A O 1
ATOM 682 N N . MET A 1 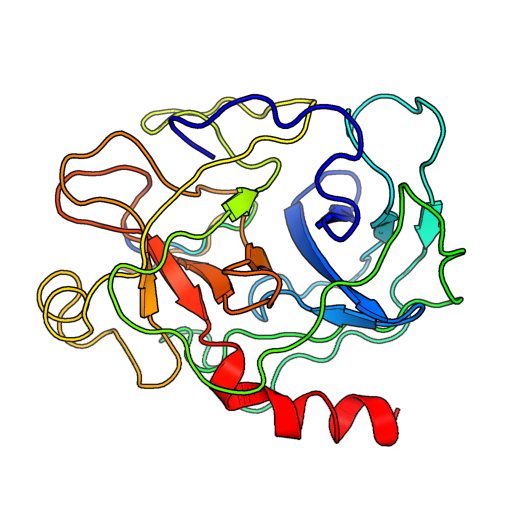109 ? 2.870 -6.582 11.217 1.00 6.81 101 MET A N 1
ATOM 683 C CA . MET A 1 109 ? 1.975 -6.326 12.336 1.00 7.03 101 MET A CA 1
ATOM 684 C C . MET A 1 109 ? 1.081 -5.158 11.968 1.00 6.70 101 MET A C 1
ATOM 685 O O . MET A 1 109 ? 1.503 -4.199 11.342 1.00 7.71 101 MET A O 1
ATOM 690 N N . LEU A 1 110 ? -0.183 -5.252 12.419 1.00 6.64 102 LEU A N 1
ATOM 691 C CA A LEU A 1 110 ? -1.161 -4.142 12.325 0.50 6.39 102 LEU A CA 1
ATOM 692 C CA B LEU A 1 110 ? -1.099 -4.138 12.334 0.50 6.85 102 LEU A CA 1
ATOM 693 C C . LEU A 1 110 ? -1.354 -3.573 13.721 1.00 6.70 102 LEU A C 1
ATOM 694 O O . LEU A 1 110 ? -1.589 -4.321 14.658 1.00 9.04 102 LEU A O 1
ATOM 703 N N . ILE A 1 111 ? -1.319 -2.260 13.832 1.00 6.71 103 ILE A N 1
ATOM 704 C CA . ILE A 1 111 ? -1.645 -1.562 15.076 1.00 6.96 103 ILE A CA 1
ATOM 705 C C . ILE A 1 111 ? -2.896 -0.748 14.847 1.00 7.21 103 ILE A C 1
ATOM 706 O O . ILE A 1 111 ? -2.966 0.064 13.928 1.00 7.88 103 ILE A O 1
ATOM 711 N N . LYS A 1 112 ? -3.902 -0.965 15.723 1.00 7.56 104 LYS A N 1
ATOM 712 C CA . LYS A 1 112 ? -5.068 -0.098 15.747 1.00 8.02 104 LYS A CA 1
ATOM 713 C C . LYS A 1 112 ? -4.827 0.987 16.782 1.00 8.06 104 LYS A C 1
ATOM 714 O O . LYS A 1 112 ? -4.351 0.714 17.897 1.00 9.49 104 LYS A O 1
ATOM 720 N N . LEU A 1 113 ? -5.128 2.210 16.408 1.00 8.03 105 LEU A N 1
ATOM 721 C CA . LEU A 1 113 ? -4.992 3.369 17.296 1.00 8.40 105 LEU A CA 1
ATOM 722 C C . LEU A 1 113 ? -6.200 3.454 18.203 1.00 8.80 105 LEU A C 1
ATOM 723 O O . LEU A 1 113 ? -7.340 3.213 17.791 1.00 10.55 105 LEU A O 1
ATOM 728 N N . LYS A 1 114 ? -5.972 3.881 19.461 1.00 8.79 106 LYS A N 1
ATOM 729 C CA . LYS A 1 114 ? -7.065 3.995 20.426 1.00 9.52 106 LYS A CA 1
ATOM 730 C C . LYS A 1 114 ? -8.136 4.956 19.985 1.00 10.57 106 LYS A C 1
ATOM 731 O O . LYS A 1 114 ? -9.330 4.750 20.291 1.00 13.12 106 LYS A O 1
ATOM 737 N N . SER A 1 115 ? -7.749 6.023 19.315 1.00 10.46 107 SER A N 1
ATOM 738 C CA A SER A 1 115 ? -8.669 6.941 18.657 0.50 10.79 107 SER A CA 1
ATOM 739 C CA B SER A 1 115 ? -8.640 6.993 18.680 0.50 11.99 107 SER A CA 1
ATOM 740 C C . SER A 1 115 ? -8.125 7.204 17.254 1.00 10.54 107 SER A C 1
ATOM 741 O O . SER A 1 115 ? -6.926 7.060 17.006 1.00 10.88 107 SER A O 1
ATOM 746 N N . ALA A 1 116 ? -9.017 7.623 16.350 1.00 11.51 108 ALA A N 1
ATOM 747 C CA . ALA A 1 116 ? -8.579 7.967 15.030 1.00 10.76 108 ALA A CA 1
ATOM 748 C C . ALA A 1 116 ? -7.662 9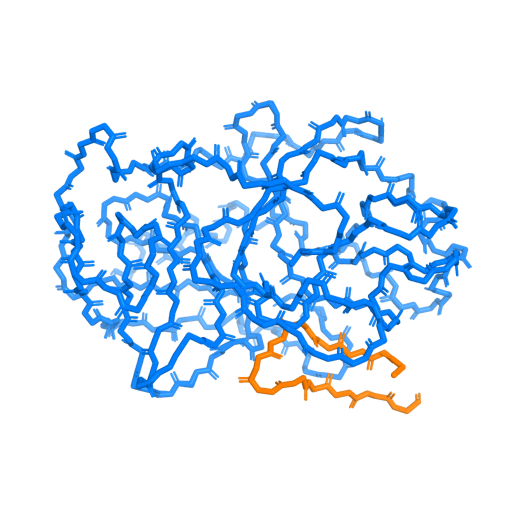.174 15.052 1.00 9.99 108 ALA A C 1
ATOM 749 O O . ALA A 1 116 ? -7.923 10.159 15.732 1.00 11.71 108 ALA A O 1
ATOM 751 N N . ALA A 1 117 ? -6.615 9.123 14.224 1.00 9.36 109 ALA A N 1
ATOM 752 C CA . ALA A 1 117 ? -5.799 10.302 13.983 1.00 9.27 109 ALA A CA 1
ATOM 753 C C . ALA A 1 117 ? -6.614 11.338 13.242 1.00 9.78 109 ALA A C 1
ATOM 754 O O . ALA A 1 117 ? -7.487 11.006 12.433 1.00 11.28 109 ALA A O 1
ATOM 756 N N . SER A 1 118 ? -6.269 12.603 13.465 1.00 9.99 110 SER A N 1
ATOM 757 C CA A SER A 1 118 ? -6.785 13.727 12.700 0.50 10.84 110 SER A CA 1
ATOM 758 C CA B SER A 1 118 ? -6.854 13.685 12.651 0.50 10.35 110 SER A CA 1
ATOM 759 C C . SER A 1 118 ? -5.952 13.870 11.448 1.00 10.32 110 SER A C 1
ATOM 760 O O . SER A 1 118 ? -4.797 14.221 11.532 1.00 12.34 110 SER A O 1
ATOM 765 N N . LEU A 1 119 ? -6.516 13.560 10.283 1.00 10.86 111 LEU A N 1
ATOM 766 C CA . LEU A 1 119 ? -5.744 13.582 9.052 1.00 10.61 111 LEU A CA 1
ATOM 767 C C . LEU A 1 119 ? -5.653 14.990 8.551 1.00 11.43 111 LEU A C 1
ATOM 768 O O . LEU A 1 119 ? -6.626 15.752 8.579 1.00 13.32 111 LEU A O 1
ATOM 773 N N . ASN A 1 120 ? -4.475 15.341 8.055 1.00 11.94 112 ASN A N 1
ATOM 774 C CA . ASN A 1 120 ? -4.194 16.656 7.562 1.00 12.61 112 ASN A CA 1
ATOM 775 C C . ASN A 1 120 ? -2.980 16.538 6.625 1.00 12.95 112 ASN A C 1
ATOM 776 O O . ASN A 1 120 ? -2.512 15.444 6.330 1.00 12.90 112 ASN A O 1
ATOM 781 N N . SER A 1 121 ? -2.478 17.669 6.133 1.00 14.39 113 SER A N 1
ATOM 782 C CA . SER A 1 121 ? -1.382 17.561 5.165 1.00 15.04 113 SER A CA 1
ATOM 783 C C . SER A 1 121 ? -0.125 16.918 5.771 1.00 14.01 113 SER A C 1
ATOM 784 O O . SER A 1 121 ? 0.71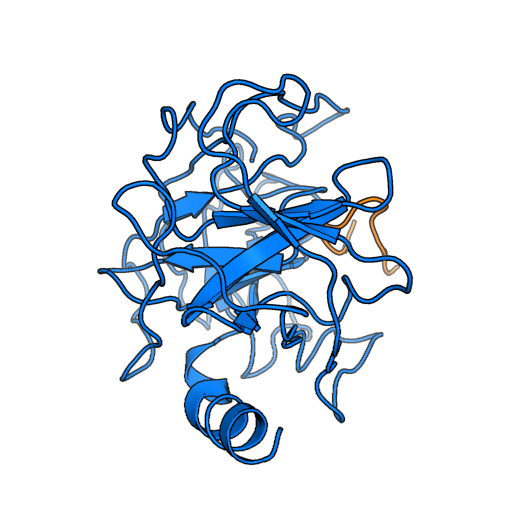8 16.387 5.024 1.00 15.44 113 SER A O 1
ATOM 787 N N . ARG A 1 122 ? 0.039 16.977 7.092 1.00 12.49 114 ARG A N 1
ATOM 788 C CA . ARG A 1 122 ? 1.210 16.475 7.802 1.00 11.60 114 ARG A CA 1
ATOM 789 C C . ARG A 1 122 ? 0.997 15.067 8.401 1.00 10.58 114 ARG A C 1
ATOM 790 O O . ARG A 1 122 ? 1.974 14.457 8.850 1.00 11.82 114 ARG A O 1
ATOM 798 N N . VAL A 1 123 ? -0.247 14.612 8.405 1.00 10.18 115 VAL A N 1
ATOM 799 C CA . VAL A 1 123 ? -0.574 13.292 8.938 1.00 9.14 115 VAL A CA 1
ATOM 800 C C . VAL A 1 123 ? -1.525 12.689 7.925 1.00 9.12 115 VAL A C 1
ATOM 801 O O . VAL A 1 123 ? -2.699 13.085 7.833 1.00 10.82 115 VAL A O 1
ATOM 805 N N . ALA A 1 124 ? -1.047 11.758 7.122 1.00 8.59 116 ALA A N 1
ATOM 806 C CA . ALA A 1 124 ? -1.782 11.271 5.969 1.00 8.74 116 ALA A CA 1
ATOM 807 C C . ALA A 1 124 ? -1.499 9.802 5.774 1.00 8.23 116 ALA A C 1
ATOM 808 O O . ALA A 1 124 ? -0.401 9.330 6.068 1.00 9.36 116 ALA A O 1
ATOM 810 N N . SER A 1 125 ? -2.498 9.071 5.276 1.00 8.22 117 SER A N 1
ATOM 811 C CA A SER A 1 125 ? -2.276 7.680 4.992 0.60 8.04 117 SER A CA 1
ATOM 812 C CA B SER A 1 125 ? -2.360 7.658 4.945 0.40 8.33 117 SER A CA 1
ATOM 813 C C . SER A 1 125 ? -1.567 7.459 3.667 1.00 7.77 117 SER A C 1
ATOM 814 O O . SER A 1 125 ? -1.562 8.309 2.764 1.00 9.25 117 SER A O 1
ATOM 819 N N . ILE A 1 126 ? -0.961 6.279 3.544 1.00 7.70 118 ILE A N 1
ATOM 820 C CA . ILE A 1 126 ? -0.346 5.791 2.326 1.00 7.69 118 ILE A CA 1
ATOM 821 C C . ILE A 1 126 ? -1.156 4.623 1.791 1.00 7.86 118 ILE A C 1
ATOM 822 O O . ILE A 1 126 ? -1.563 3.728 2.523 1.00 8.52 118 ILE A O 1
ATOM 827 N N . SER A 1 127 ? -1.361 4.622 0.470 1.00 8.34 119 SER A N 1
ATOM 828 C CA A SER A 1 127 ? -2.104 3.550 -0.168 0.50 8.63 119 SER A CA 1
ATOM 829 C CA B SER A 1 127 ? -2.097 3.564 -0.181 0.50 9.08 119 SER A CA 1
ATOM 830 C C . SER A 1 127 ? -1.389 2.233 -0.147 1.00 8.72 119 SER A C 1
ATOM 831 O O . SER A 1 127 ? -0.150 2.153 -0.310 1.00 8.97 119 SER A O 1
ATOM 836 N N . LEU A 1 128 ? -2.167 1.152 -0.029 1.00 9.39 120 LEU A N 1
ATOM 837 C CA . LEU A 1 128 ? -1.664 -0.193 -0.210 1.00 9.21 120 LEU A CA 1
ATOM 838 C C . LEU A 1 128 ? -1.505 -0.502 -1.712 1.00 10.29 120 LEU A C 1
ATOM 839 O O . LEU A 1 128 ? -2.211 0.091 -2.532 1.00 12.70 120 LEU A O 1
ATOM 844 N N . PRO A 1 129 ? -0.626 -1.431 -2.047 1.00 10.33 121 PRO A N 1
ATOM 845 C CA . PRO A 1 129 ? -0.455 -1.819 -3.470 1.00 11.82 121 PRO A CA 1
ATOM 846 C C . PRO A 1 129 ? -1.672 -2.475 -4.019 1.00 11.25 121 PRO A C 1
ATOM 847 O O . PRO A 1 129 ? -2.409 -3.176 -3.336 1.00 12.47 121 PRO A O 1
ATOM 851 N N . THR A 1 130 ? -1.844 -2.299 -5.343 1.00 13.38 122 THR A N 1
ATOM 852 C CA . THR A 1 130 ? -2.760 -3.098 -6.128 1.00 15.38 122 THR A CA 1
ATOM 853 C C . THR A 1 130 ? -2.087 -4.258 -6.822 1.00 15.16 122 THR A C 1
ATOM 854 O O . THR A 1 130 ? -2.747 -5.201 -7.229 1.00 18.49 122 THR A O 1
ATOM 858 N N . SER A 1 131 ? -0.806 -4.191 -6.965 1.00 14.75 123 SER A N 1
ATOM 859 C CA A SER A 1 131 ? 0.007 -5.297 -7.459 0.70 15.11 123 SER A CA 1
ATOM 860 C CA B SER A 1 131 ? 0.091 -5.140 -7.664 0.30 14.47 123 SER A CA 1
ATOM 861 C C . SER A 1 131 ? 1.430 -5.082 -6.909 1.00 13.26 123 SER A C 1
ATOM 862 O O . SER A 1 131 ? 1.776 -4.053 -6.396 1.00 14.49 123 SER A O 1
ATOM 867 N N . CYS A 1 132 ? 2.190 -6.158 -7.003 1.00 13.06 124 CYS A N 1
ATOM 868 C CA . CYS A 1 132 ? 3.553 -6.143 -6.595 1.00 12.90 124 CYS A CA 1
ATOM 869 C C . CYS A 1 132 ? 4.376 -5.275 -7.546 1.00 13.38 124 CYS A C 1
ATOM 870 O O . CYS A 1 132 ? 3.951 -5.005 -8.681 1.00 17.12 124 CYS A O 1
ATOM 873 N N . ALA A 1 133 ? 5.502 -4.725 -7.067 1.00 12.99 125 ALA A N 1
ATOM 874 C CA . ALA A 1 133 ? 6.396 -3.850 -7.845 1.00 12.93 125 ALA A CA 1
ATOM 875 C C . ALA A 1 133 ? 7.464 -4.647 -8.553 1.00 12.03 125 ALA A C 1
ATOM 876 O O . ALA A 1 133 ? 7.867 -5.698 -8.105 1.00 16.07 125 ALA A O 1
ATOM 878 N N . SER A 1 134 ? 7.977 -4.138 -9.648 1.00 13.44 126 SER A N 1
ATOM 879 C CA . SER A 1 134 ? 9.014 -4.769 -10.421 1.00 13.17 126 SER A CA 1
ATOM 880 C C . SER A 1 134 ? 10.417 -4.328 -9.967 1.00 11.16 126 SER A C 1
ATOM 881 O O . SER A 1 134 ? 10.620 -3.249 -9.421 1.00 11.15 126 SER A O 1
ATOM 884 N N . ALA A 1 135 ? 11.384 -5.202 -10.269 1.00 11.71 127 ALA A N 1
ATOM 885 C CA . ALA A 1 135 ? 12.753 -4.862 -10.020 1.00 11.19 127 ALA A CA 1
ATOM 886 C C . ALA A 1 135 ? 13.131 -3.571 -10.701 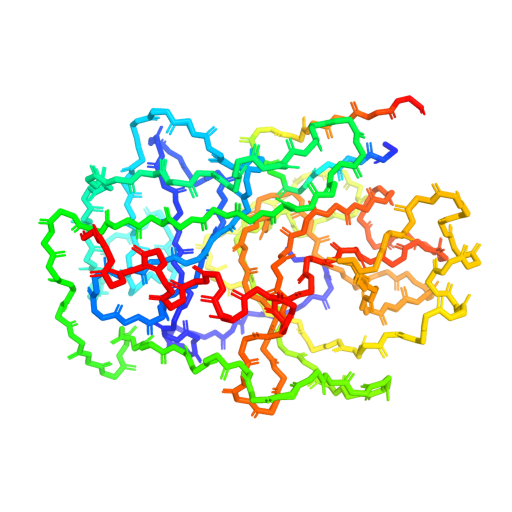1.00 10.44 127 ALA A C 1
ATOM 887 O O . ALA A 1 135 ? 12.684 -3.280 -11.840 1.00 11.36 127 ALA A O 1
ATOM 889 N N . GLY A 1 136 ? 13.944 -2.797 -10.036 1.00 10.13 128 GLY A N 1
ATOM 890 C CA . GLY A 1 136 ? 14.406 -1.548 -10.568 1.00 10.86 128 GLY A CA 1
ATOM 891 C C . GLY A 1 136 ? 13.517 -0.353 -10.289 1.00 10.32 128 GLY A C 1
ATOM 892 O O . GLY A 1 136 ? 13.941 0.779 -10.504 1.00 11.71 128 GLY A O 1
ATOM 893 N N . THR A 1 137 ? 12.295 -0.599 -9.805 1.00 10.16 129 THR A N 1
ATOM 894 C CA . THR A 1 137 ? 11.460 0.511 -9.394 1.00 10.99 129 THR A CA 1
ATOM 895 C C . THR A 1 137 ? 12.123 1.231 -8.241 1.00 9.99 129 THR A C 1
ATOM 896 O O . THR A 1 137 ? 12.626 0.613 -7.309 1.00 9.85 129 THR A O 1
ATOM 900 N N . GLN A 1 138 ? 12.089 2.550 -8.313 1.00 11.15 130 GLN A N 1
ATOM 901 C CA A GLN A 1 138 ? 12.689 3.372 -7.281 0.50 11.05 130 GLN A CA 1
ATOM 902 C CA B GLN A 1 138 ? 12.674 3.386 -7.242 0.50 11.13 130 GLN A CA 1
ATOM 903 C C . GLN A 1 138 ? 11.655 3.592 -6.149 1.00 10.02 130 GLN A C 1
ATOM 904 O O . GLN A 1 138 ? 10.420 3.807 -6.387 1.00 12.58 130 GLN A O 1
ATOM 915 N N . CYS A 1 139 ? 12.155 3.490 -4.945 1.00 8.48 131 CYS A N 1
ATOM 916 C CA . CYS A 1 139 ? 11.315 3.625 -3.764 1.00 8.17 131 CYS A CA 1
ATOM 917 C C . CYS A 1 139 ? 11.937 4.603 -2.782 1.00 7.54 131 CYS A C 1
ATOM 918 O O . CYS A 1 139 ? 13.148 4.910 -2.832 1.00 10.43 131 CYS A O 1
ATOM 921 N N . LEU A 1 140 ? 11.119 5.078 -1.852 1.00 7.38 132 LEU A N 1
ATOM 922 C CA . LEU A 1 140 ? 11.532 5.956 -0.766 1.00 7.22 132 LEU A CA 1
ATOM 923 C C . LEU A 1 140 ? 11.449 5.147 0.538 1.00 6.53 132 LEU A C 1
ATOM 924 O O . LEU A 1 140 ? 10.363 4.663 0.907 1.00 7.07 132 LEU A O 1
ATOM 929 N N . ILE A 1 141 ? 12.580 5.040 1.218 1.00 6.69 133 ILE A N 1
ATOM 930 C CA . ILE A 1 141 ? 12.707 4.362 2.511 1.00 6.55 133 ILE A CA 1
ATOM 931 C C . ILE A 1 141 ? 13.023 5.440 3.529 1.00 6.66 133 ILE A C 1
ATOM 932 O O . ILE A 1 141 ? 13.846 6.311 3.265 1.00 8.37 133 ILE A O 1
ATOM 937 N N . SER A 1 142 ? 12.382 5.405 4.703 1.00 6.37 134 SER A N 1
ATOM 938 C CA . SER A 1 142 ? 12.560 6.485 5.655 1.00 6.50 134 SER A CA 1
ATOM 939 C C . SER A 1 142 ? 12.553 5.948 7.078 1.00 6.34 134 SER A C 1
ATOM 940 O O . SER A 1 142 ? 12.023 4.862 7.354 1.00 6.51 134 SER A O 1
ATOM 943 N N . GLY A 1 143 ? 13.137 6.734 7.984 1.00 6.48 135 GLY A N 1
ATOM 944 C CA . GLY A 1 143 ? 13.115 6.383 9.383 1.00 6.31 135 GLY A CA 1
ATOM 945 C C . GLY A 1 143 ? 14.087 7.185 10.216 1.00 6.44 135 GLY A C 1
ATOM 946 O O . GLY A 1 143 ? 14.884 7.997 9.714 1.00 6.97 135 GLY A O 1
ATOM 947 N N . TRP A 1 144 ? 14.033 6.896 11.524 1.00 6.63 136 TRP A N 1
ATOM 948 C CA . TRP A 1 144 ? 14.880 7.501 12.550 1.00 6.91 136 TRP A CA 1
ATOM 949 C C . TRP A 1 144 ? 15.979 6.557 13.032 1.00 6.96 136 TRP A C 1
ATOM 950 O O . TRP A 1 144 ? 16.545 6.738 14.128 1.00 7.66 136 TRP A O 1
ATOM 961 N N . GLY A 1 145 ? 16.295 5.544 12.234 1.00 7.09 137 GLY A N 1
ATOM 962 C CA . GLY A 1 145 ? 17.337 4.622 12.618 1.00 7.36 137 GLY A CA 1
ATOM 963 C C . GLY A 1 145 ? 18.743 5.185 12.529 1.00 7.47 137 GLY A C 1
ATOM 964 O O . GLY A 1 145 ? 18.994 6.295 12.060 1.00 8.05 137 GLY A O 1
ATOM 965 N N . ASN A 1 146 ? 19.680 4.350 12.973 1.00 8.18 138 ASN A N 1
ATOM 966 C CA . ASN A 1 146 ? 21.115 4.655 12.935 1.00 8.45 138 ASN A CA 1
ATOM 967 C C . ASN A 1 146 ? 21.508 5.125 11.536 1.00 8.31 138 ASN A C 1
ATOM 968 O O . ASN A 1 146 ? 21.085 4.555 10.517 1.00 8.61 138 ASN A O 1
ATOM 973 N N . THR A 1 147 ? 22.348 6.154 11.512 1.00 8.92 139 THR A N 1
ATOM 974 C CA . THR A 1 147 ? 22.883 6.717 10.288 1.00 9.24 139 THR A CA 1
ATOM 975 C C . THR A 1 147 ? 24.325 6.276 9.990 1.00 10.04 139 THR A C 1
ATOM 976 O O . THR A 1 147 ? 24.895 6.702 8.965 1.00 11.26 139 THR A O 1
ATOM 980 N N . LYS A 1 148 ? 24.890 5.441 10.849 1.00 11.27 140 LYS A N 1
ATOM 981 C CA . LYS A 1 148 ? 26.266 4.932 10.621 1.00 12.75 140 LYS A CA 1
ATOM 982 C C . LYS A 1 148 ? 26.235 3.416 10.361 1.00 12.80 140 LYS A C 1
ATOM 983 O O . LYS A 1 148 ? 25.502 2.657 10.962 1.00 14.76 140 LYS A O 1
ATOM 989 N N . SER A 1 149 ? 27.121 2.998 9.415 1.00 14.48 141 SER A N 1
ATOM 990 C CA . SER A 1 149 ? 27.323 1.576 9.127 1.00 17.68 141 SER A CA 1
ATOM 991 C C . SER A 1 149 ? 28.281 0.882 10.073 1.00 16.82 141 SER A C 1
ATOM 992 O O . SER A 1 149 ? 28.318 -0.364 10.081 1.00 22.27 141 SER A O 1
ATOM 995 N N . SER A 1 150 ? 29.065 1.676 10.789 1.00 18.08 142 SER A N 1
ATOM 996 C CA . SER A 1 150 ? 29.973 1.178 11.851 1.00 20.39 142 SER A CA 1
ATOM 997 C C . SER A 1 150 ? 29.747 2.122 13.056 1.00 21.20 142 SER A C 1
ATOM 998 O O . SER A 1 150 ? 29.889 3.309 12.913 1.00 25.03 142 SER A O 1
ATOM 1001 N N . GLY A 1 151 ? 29.375 1.594 14.199 1.00 20.31 143 GLY A N 1
ATOM 1002 C CA . GLY A 1 151 ? 29.059 2.461 15.285 1.00 21.82 143 GLY A CA 1
ATOM 1003 C C . GLY A 1 151 ? 27.622 2.931 15.187 1.00 16.47 143 GLY A C 1
ATOM 1004 O O . GLY A 1 151 ? 26.842 2.405 14.400 1.00 16.43 143 GLY A O 1
ATOM 1005 N N . THR A 1 152 ? 27.297 3.934 16.027 1.00 15.85 144 THR A N 1
ATOM 1006 C CA . THR A 1 152 ? 25.920 4.396 16.139 1.00 13.95 144 THR A CA 1
ATOM 1007 C C . THR A 1 152 ? 25.849 5.912 16.182 1.00 13.69 144 THR A C 1
ATOM 1008 O O . THR A 1 152 ? 26.610 6.585 16.871 1.00 16.88 144 THR A O 1
ATOM 1012 N N . SER A 1 153 ? 24.864 6.434 15.453 1.00 11.90 145 SER A N 1
ATOM 1013 C CA . SER A 1 153 ? 24.455 7.809 15.565 1.00 12.39 145 SER A CA 1
ATOM 1014 C C . SER A 1 153 ? 22.947 7.834 15.254 1.00 10.74 145 SER A C 1
ATOM 1015 O O . SER A 1 153 ? 22.542 7.408 14.176 1.00 11.54 145 SER A O 1
ATOM 1018 N N . TYR A 1 154 ? 22.154 8.294 16.218 1.00 10.56 146 TYR A N 1
ATOM 1019 C CA . TYR A 1 154 ? 20.713 8.305 16.059 1.00 10.13 146 TYR A CA 1
ATOM 1020 C C . TYR A 1 154 ? 20.250 9.715 15.785 1.00 9.85 146 TYR A C 1
ATOM 1021 O O . TYR A 1 154 ? 20.506 10.611 16.610 1.00 11.86 146 TYR A O 1
ATOM 1030 N N . PRO A 1 155 ? 19.550 9.962 14.686 1.00 9.46 147 PRO A N 1
ATOM 1031 C CA . PRO A 1 155 ? 19.197 11.316 14.305 1.00 9.46 147 PRO A CA 1
ATOM 1032 C C . PRO A 1 155 ? 17.974 11.813 15.081 1.00 9.23 147 PRO A C 1
ATOM 1033 O O . PRO A 1 155 ? 17.067 11.064 15.428 1.00 11.72 147 PRO A O 1
ATOM 1037 N N . ASP A 1 156 ? 17.913 13.118 15.274 1.00 9.37 148 ASP A N 1
ATOM 1038 C CA A ASP A 1 156 ? 16.673 13.717 15.774 0.50 9.05 148 ASP A CA 1
ATOM 1039 C CA B ASP A 1 156 ? 16.683 13.746 15.773 0.50 9.05 148 ASP A CA 1
ATOM 1040 C C . ASP A 1 156 ? 15.591 13.782 14.718 1.00 8.32 148 ASP A C 1
ATOM 1041 O O . ASP A 1 156 ? 14.424 13.565 15.028 1.00 9.00 148 ASP A O 1
ATOM 1050 N N . VAL A 1 157 ? 15.957 14.124 13.472 1.00 8.72 149 VAL A N 1
ATOM 1051 C CA . VAL A 1 157 ? 14.974 14.349 12.429 1.00 8.49 149 VAL A CA 1
ATOM 1052 C C . VAL A 1 157 ? 14.934 13.190 11.442 1.00 8.21 149 VAL A C 1
ATOM 1053 O O . VAL A 1 157 ? 15.846 12.376 11.328 1.00 9.20 149 VAL A O 1
ATOM 1057 N N . LEU A 1 158 ? 13.800 13.098 10.707 1.00 7.79 150 LEU A N 1
ATOM 1058 C CA . LEU A 1 158 ? 13.560 11.950 9.853 1.00 7.16 150 LEU A CA 1
ATOM 1059 C C . LEU A 1 158 ? 14.525 11.954 8.677 1.00 7.38 150 LEU A C 1
ATOM 1060 O O . LEU A 1 158 ? 14.745 12.984 8.026 1.00 8.28 150 LEU A O 1
ATOM 1065 N N . LYS A 1 159 ? 15.051 10.766 8.355 1.00 7.20 151 LYS A N 1
ATOM 1066 C CA A LYS A 1 159 ? 15.916 10.536 7.219 0.40 7.09 151 LYS A CA 1
ATOM 1067 C CA B LYS A 1 159 ? 15.962 10.577 7.234 0.60 7.49 151 LYS A CA 1
ATOM 1068 C C . LYS A 1 159 ? 15.250 9.740 6.145 1.00 7.16 151 LYS A C 1
ATOM 1069 O O . LYS A 1 159 ? 14.360 8.929 6.411 1.00 7.30 151 LYS A O 1
ATOM 1080 N N . CYS A 1 160 ? 15.742 9.945 4.922 1.00 7.43 152 CYS A N 1
ATOM 1081 C CA . CYS A 1 160 ? 15.149 9.428 3.702 0.86 7.06 152 CYS A CA 1
ATOM 1082 C C . CYS A 1 160 ? 16.250 8.829 2.818 1.00 7.47 152 CYS A C 1
ATOM 1083 O O . CYS A 1 160 ? 17.384 9.315 2.801 1.00 8.53 152 CYS A O 1
ATOM 1086 N N . LEU A 1 161 ? 15.865 7.837 2.024 1.00 7.69 153 LEU A N 1
ATOM 1087 C CA . LEU A 1 161 ? 16.776 7.193 1.082 1.00 7.65 153 LEU A CA 1
ATOM 1088 C C . LEU A 1 161 ? 15.967 6.766 -0.117 1.00 7.45 153 LEU A C 1
ATOM 1089 O O . LEU A 1 161 ? 14.962 6.070 0.024 1.00 7.94 153 LEU A O 1
ATOM 1094 N N . LYS A 1 162 ? 16.448 7.123 -1.311 1.00 7.72 154 LYS A N 1
ATOM 1095 C CA A LYS A 1 162 ? 15.894 6.561 -2.545 0.70 7.95 154 LYS A CA 1
ATOM 1096 C CA B LYS A 1 162 ? 15.875 6.596 -2.529 0.30 8.36 154 LYS A CA 1
ATOM 1097 C C . LYS A 1 162 ? 16.642 5.289 -2.882 1.00 8.02 154 LYS A C 1
ATOM 1098 O O . LYS A 1 162 ? 17.894 5.288 -2.868 1.00 9.29 154 LYS A O 1
ATOM 1103 N N . ALA A 1 163 ? 15.921 4.217 -3.146 1.00 7.91 155 ALA A N 1
ATOM 1104 C CA . ALA A 1 163 ? 16.536 2.908 -3.324 1.00 8.73 155 ALA A CA 1
ATOM 1105 C C . ALA A 1 163 ? 15.706 2.071 -4.278 1.00 8.27 155 ALA A C 1
ATOM 1106 O O . ALA A 1 163 ? 14.476 2.087 -4.179 1.00 9.20 155 ALA A O 1
ATOM 1108 N N . PRO A 1 164 ? 16.355 1.277 -5.135 1.00 8.01 156 PRO A N 1
ATOM 1109 C CA . PRO A 1 164 ? 15.619 0.421 -6.048 1.00 8.12 156 PRO A CA 1
ATOM 1110 C C . PRO A 1 164 ? 15.339 -0.936 -5.469 1.00 8.17 156 PRO A C 1
ATOM 1111 O O . PRO A 1 164 ? 16.097 -1.488 -4.671 1.00 8.74 156 PRO A O 1
ATOM 1115 N N . ILE A 1 165 ? 14.240 -1.549 -5.955 1.00 8.53 157 ILE A N 1
ATOM 1116 C CA A ILE A 1 165 ? 13.958 -2.952 -5.733 0.50 8.26 157 ILE A CA 1
ATOM 1117 C CA B ILE A 1 165 ? 13.942 -2.946 -5.709 0.50 8.39 157 ILE A CA 1
ATOM 1118 C C . ILE A 1 165 ? 14.938 -3.812 -6.501 1.00 8.09 157 ILE A C 1
ATOM 1119 O O . ILE A 1 165 ? 15.161 -3.569 -7.698 1.00 9.07 157 ILE A O 1
ATOM 1128 N N . LEU A 1 166 ? 15.526 -4.806 -5.864 1.00 8.18 158 LEU A N 1
ATOM 1129 C CA . LEU A 1 166 ? 16.429 -5.720 -6.538 1.00 7.89 158 LEU A CA 1
ATOM 1130 C C . LEU A 1 166 ? 15.666 -6.910 -7.097 1.00 8.18 158 LEU A C 1
ATOM 1131 O O . LEU A 1 166 ? 14.582 -7.263 -6.640 1.00 8.93 158 LEU A O 1
ATOM 1136 N N . SER A 1 167 ? 16.286 -7.593 -8.081 1.00 8.20 159 SER A N 1
ATOM 1137 C CA . SER A 1 167 ? 15.677 -8.800 -8.590 1.00 8.58 159 SER A CA 1
ATOM 1138 C C . SER A 1 167 ? 15.657 -9.904 -7.551 1.00 8.81 159 SER A C 1
ATOM 1139 O O . SER A 1 167 ? 16.547 -9.985 -6.690 1.00 8.99 159 SER A O 1
ATOM 1142 N N . ASP A 1 168 ? 14.702 -10.799 -7.651 1.00 9.88 160 ASP A N 1
ATOM 1143 C CA . ASP A 1 168 ? 14.649 -11.938 -6.766 1.00 10.75 160 ASP A CA 1
ATOM 1144 C C . ASP A 1 168 ? 15.923 -12.769 -6.870 1.00 10.08 160 ASP A C 1
ATOM 1145 O O . ASP A 1 168 ? 16.448 -13.249 -5.848 1.00 10.19 160 ASP A O 1
ATOM 1150 N N . SER A 1 169 ? 16.423 -12.977 -8.093 1.00 10.03 161 SER A N 1
ATOM 1151 C CA A SER A 1 169 ? 17.585 -13.823 -8.197 0.70 10.83 161 SER A CA 1
ATOM 1152 C CA B SER A 1 169 ? 17.646 -13.763 -8.343 0.30 10.77 161 SER A CA 1
ATOM 1153 C C . SER A 1 169 ? 18.804 -13.180 -7.562 1.00 9.92 161 SER A C 1
ATOM 1154 O O . SER A 1 169 ? 19.608 -13.877 -6.911 1.00 10.97 161 SER A O 1
ATOM 1159 N N . SER A 1 170 ? 18.995 -11.857 -7.670 1.00 9.35 162 SER A N 1
ATOM 1160 C CA . SER A 1 170 ? 20.075 -11.216 -6.975 1.00 9.72 162 SER A CA 1
ATOM 1161 C C . SER A 1 170 ? 19.890 -11.196 -5.461 1.00 9.05 162 SER A C 1
ATOM 1162 O O . SER A 1 170 ? 20.845 -11.330 -4.702 1.00 9.70 162 SER A O 1
ATOM 1165 N N . CYS A 1 171 ? 18.661 -11.033 -5.008 1.00 8.88 163 CYS A N 1
ATOM 1166 C CA . CYS A 1 171 ? 18.367 -11.065 -3.560 1.00 8.75 163 CYS A CA 1
ATOM 1167 C C . CYS A 1 171 ? 18.737 -12.439 -2.983 1.00 8.93 163 CYS A C 1
ATOM 1168 O O . CYS A 1 171 ? 19.408 -12.509 -1.956 1.00 9.33 163 CYS A O 1
ATOM 1171 N N . LYS A 1 172 ? 18.317 -13.506 -3.662 1.00 9.01 164 LYS A N 1
ATOM 1172 C CA . LYS A 1 172 ? 18.620 -14.841 -3.200 1.00 9.68 164 LYS A CA 1
ATOM 1173 C C . LYS A 1 172 ? 20.085 -15.182 -3.315 1.00 9.71 164 LYS A C 1
ATOM 1174 O O . LYS A 1 172 ? 20.626 -15.927 -2.487 1.00 10.65 164 LYS A O 1
ATOM 1180 N N . SER A 1 173 ? 20.775 -14.636 -4.301 1.00 10.06 165 SER A N 1
ATOM 1181 C CA A SER A 1 173 ? 22.222 -14.834 -4.391 0.50 10.47 165 SER A CA 1
ATOM 1182 C CA B SER A 1 173 ? 22.217 -14.822 -4.370 0.50 11.17 165 SER A CA 1
ATOM 1183 C C . SER A 1 173 ? 22.902 -14.214 -3.175 1.00 10.58 165 SER A C 1
ATOM 1184 O O . SER A 1 173 ? 23.848 -14.768 -2.635 1.00 11.59 165 SER A O 1
ATOM 1189 N N . ALA A 1 174 ? 22.440 -13.016 -2.745 1.00 10.24 166 ALA A N 1
ATOM 1190 C CA . ALA A 1 174 ? 23.023 -12.349 -1.624 1.00 10.79 166 ALA A CA 1
ATOM 1191 C C . ALA A 1 174 ? 22.733 -13.051 -0.302 1.00 10.47 166 ALA A C 1
ATOM 1192 O O . ALA A 1 174 ? 23.574 -13.022 0.605 1.00 11.95 166 ALA A O 1
ATOM 1194 N N . TYR A 1 175 ? 21.565 -13.645 -0.153 1.00 9.65 167 TYR A N 1
ATOM 1195 C CA . TYR A 1 175 ? 21.104 -14.263 1.103 1.00 10.11 167 TYR A CA 1
ATOM 1196 C C . TYR A 1 175 ? 20.581 -15.667 0.815 1.00 10.04 167 TYR A C 1
ATOM 1197 O O . TYR A 1 175 ? 19.372 -15.937 0.881 1.00 10.52 167 TYR A O 1
ATOM 1206 N N . PRO A 1 176 ? 21.483 -16.619 0.493 1.00 10.49 168 PRO A N 1
ATOM 1207 C CA A PRO A 1 176 ? 20.968 -17.930 0.076 0.50 10.45 168 PRO A CA 1
ATOM 1208 C CA B PRO A 1 176 ? 21.030 -17.966 0.122 0.50 10.32 168 PRO A CA 1
ATOM 1209 C C . PRO A 1 176 ? 20.185 -18.639 1.199 1.00 10.88 168 PRO A C 1
ATOM 1210 O O . PRO A 1 176 ? 20.593 -18.603 2.376 1.00 12.61 168 PRO A O 1
ATOM 1217 N N . GLY A 1 177 ? 19.103 -19.264 0.823 1.00 11.36 169 GLY A N 1
ATOM 1218 C CA . GLY A 1 177 ? 18.282 -20.006 1.736 1.00 13.98 169 GLY A CA 1
ATOM 1219 C C . GLY A 1 177 ? 17.497 -19.158 2.755 1.00 13.83 169 GLY A C 1
ATOM 1220 O O . GLY A 1 177 ? 16.904 -19.727 3.652 1.00 19.80 169 GLY A O 1
ATOM 1221 N N A GLN A 1 178 ? 17.426 -17.861 2.637 0.50 13.22 170 GLN A N 1
ATOM 1222 N N B GLN A 1 178 ? 17.511 -17.843 2.547 0.50 11.87 170 GLN A N 1
ATOM 1223 C CA A GLN A 1 178 ? 16.747 -17.028 3.609 0.50 12.39 170 GLN A CA 1
ATOM 1224 C CA B GLN A 1 178 ? 16.948 -16.933 3.563 0.50 11.64 170 GLN A CA 1
ATOM 1225 C C A GLN A 1 178 ? 15.627 -16.187 3.059 0.50 12.54 170 GLN A C 1
ATOM 1226 C C B GLN A 1 178 ? 15.834 -16.025 3.071 0.50 11.85 170 GLN A C 1
ATOM 1227 O O A GLN A 1 178 ? 14.840 -15.651 3.857 0.50 13.61 170 GLN A O 1
ATOM 1228 O O B GLN A 1 178 ? 15.231 -15.338 3.937 0.50 12.57 170 GLN A O 1
ATOM 1239 N N . ILE A 1 179 ? 15.581 -15.973 1.765 1.00 11.38 171 ILE A N 1
ATOM 1240 C CA . ILE A 1 179 ? 14.576 -15.077 1.192 1.00 10.33 171 ILE A CA 1
ATOM 1241 C C . ILE A 1 179 ? 13.330 -15.883 0.860 1.00 11.33 171 ILE A C 1
ATOM 1242 O O . ILE A 1 179 ? 13.345 -16.737 -0.033 1.00 13.68 171 ILE A O 1
ATOM 1247 N N . THR A 1 180 ? 12.256 -15.639 1.608 1.00 11.29 172 THR A N 1
ATOM 1248 C CA . THR A 1 180 ? 10.989 -16.286 1.319 1.00 12.67 172 THR A CA 1
ATOM 1249 C C . THR A 1 180 ? 10.242 -15.534 0.285 1.00 12.24 172 THR A C 1
ATOM 1250 O O . THR A 1 180 ? 10.592 -14.393 -0.114 1.00 11.10 172 THR A O 1
ATOM 1254 N N . SER A 1 181 ? 9.091 -16.083 -0.170 1.00 14.49 173 SER A N 1
ATOM 1255 C CA . SER A 1 181 ? 8.213 -15.400 -1.129 1.00 15.27 173 SER A CA 1
ATOM 1256 C C . SER A 1 181 ? 7.613 -14.126 -0.560 1.00 11.93 173 SER A C 1
ATOM 1257 O O . SER A 1 181 ? 7.053 -13.355 -1.308 1.00 13.85 173 SER A O 1
ATOM 1260 N N . ASN A 1 182 ? 7.751 -13.942 0.774 1.00 10.45 174 ASN A N 1
ATOM 1261 C CA . ASN A 1 182 ? 7.217 -12.764 1.437 1.00 8.90 174 ASN A CA 1
ATOM 1262 C C . ASN A 1 182 ? 8.271 -11.689 1.738 1.00 8.56 174 ASN A C 1
ATOM 1263 O O . ASN A 1 182 ? 8.024 -10.808 2.549 1.00 9.03 174 ASN A O 1
ATOM 1268 N N A MET A 1 183 ? 9.398 -11.794 1.044 0.50 8.68 175 MET A N 1
ATOM 1269 N N B MET A 1 183 ? 9.424 -11.759 1.062 0.50 8.69 175 MET A N 1
ATOM 1270 C CA A MET A 1 183 ? 10.487 -10.859 1.240 0.50 8.47 175 MET A CA 1
ATOM 1271 C CA B MET A 1 183 ? 10.537 -10.828 1.289 0.50 8.43 175 MET A CA 1
ATOM 1272 C C A MET A 1 183 ? 10.961 -10.354 -0.119 0.50 7.78 175 MET A C 1
ATOM 1273 C C B MET A 1 183 ? 11.098 -10.362 -0.030 0.50 9.53 175 MET A C 1
ATOM 1274 O O A MET A 1 183 ? 10.822 -11.052 -1.136 0.50 9.21 175 MET A O 1
ATOM 1275 O O B MET A 1 183 ? 11.148 -11.102 -1.001 0.50 10.03 175 MET A O 1
ATOM 1284 N N . PHE A 1 184 ? 11.589 -9.153 -0.072 1.00 8.04 176 PHE A N 1
ATOM 1285 C CA . PHE A 1 184 ? 12.337 -8.670 -1.225 1.00 7.97 176 PHE A CA 1
ATOM 1286 C C . PHE A 1 184 ? 13.500 -7.861 -0.722 1.00 7.43 176 PHE A C 1
ATOM 1287 O O . PHE A 1 184 ? 13.526 -7.355 0.407 1.00 8.21 176 PHE A O 1
ATOM 1295 N N . CYS A 1 185 ? 14.500 -7.688 -1.600 1.00 7.57 177 CYS A N 1
ATOM 1296 C CA . CYS A 1 185 ? 15.633 -6.849 -1.318 1.00 7.92 177 CYS A CA 1
ATOM 1297 C C . CYS A 1 185 ? 15.488 -5.508 -2.013 1.00 7.59 177 CYS A C 1
ATOM 1298 O O . CYS A 1 185 ? 14.934 -5.421 -3.108 1.00 7.82 177 CYS A O 1
ATOM 1301 N N . ALA A 1 186 ? 16.038 -4.464 -1.370 1.00 7.86 178 ALA A N 1
ATOM 1302 C CA . ALA A 1 186 ? 16.098 -3.163 -1.998 1.00 7.74 178 ALA A CA 1
ATOM 1303 C C . ALA A 1 186 ? 17.333 -2.477 -1.532 1.00 8.12 178 ALA A C 1
ATOM 1304 O O . ALA A 1 186 ? 17.828 -2.724 -0.414 1.00 8.57 178 ALA A O 1
ATOM 1306 N N . GLY A 1 187 ? 17.869 -1.581 -2.375 1.00 8.82 179 GLY A N 1
ATOM 1307 C CA . GLY A 1 187 ? 19.067 -0.867 -2.034 1.00 9.27 179 GLY A CA 1
ATOM 1308 C C . GLY A 1 187 ? 20.191 -1.082 -3.012 1.00 9.05 179 GLY A C 1
ATOM 1309 O O . GLY A 1 187 ? 19.979 -1.039 -4.227 1.00 9.30 179 GLY A O 1
ATOM 1310 N N A TYR A 1 188 ? 21.259 -1.406 -2.426 0.50 8.96 180 TYR A N 1
ATOM 1311 N N B TYR A 1 188 ? 21.466 -1.099 -2.491 0.50 10.70 180 TYR A N 1
ATOM 1312 C CA A TYR A 1 188 ? 22.424 -1.325 -3.146 0.50 9.24 180 TYR A CA 1
ATOM 1313 C CA B TYR A 1 188 ? 22.816 -0.833 -3.238 0.50 11.34 180 TYR A CA 1
ATOM 1314 C C A TYR A 1 188 ? 23.341 -2.436 -2.805 0.50 7.95 180 TYR A C 1
ATOM 1315 C C B TYR A 1 188 ? 23.938 -1.792 -2.837 0.50 10.66 180 TYR A C 1
ATOM 1316 O O A TYR A 1 188 ? 23.276 -2.949 -1.648 0.50 8.42 180 TYR A O 1
ATOM 1317 O O B TYR A 1 188 ? 24.476 -1.740 -1.731 0.50 11.73 180 TYR A O 1
ATOM 1334 N N . LEU A 1 189 ? 24.313 -2.704 -3.721 1.00 9.53 181 LEU A N 1
ATOM 1335 C CA . LEU A 1 189 ? 25.307 -3.714 -3.470 1.00 9.77 181 LEU A CA 1
ATOM 1336 C C . LEU A 1 189 ? 26.717 -3.141 -3.260 1.00 9.82 181 LEU A C 1
ATOM 1337 O O . LEU A 1 189 ? 27.565 -3.846 -2.749 1.00 11.49 181 LEU A O 1
ATOM 1342 N N . GLU A 1 190 ? 26.956 -1.889 -3.646 1.00 10.73 182 GLU A N 1
ATOM 1343 C CA . GLU A 1 190 ? 28.263 -1.299 -3.520 1.00 12.06 182 GLU A CA 1
ATOM 1344 C C . GLU A 1 190 ? 28.560 -0.741 -2.168 1.00 12.58 182 GLU A C 1
ATOM 1345 O O . GLU A 1 190 ? 29.685 -0.276 -1.943 1.00 16.24 182 GLU A O 1
ATOM 1351 N N . GLY A 1 191 ? 27.609 -0.798 -1.236 1.00 11.45 183 GLY A N 1
ATOM 1352 C CA . GLY A 1 191 ? 27.793 -0.282 0.108 1.00 12.35 183 GLY A CA 1
ATOM 1353 C C . GLY A 1 191 ? 27.401 1.175 0.225 1.00 11.70 183 GLY A C 1
ATOM 1354 O O . GLY A 1 191 ? 27.357 1.936 -0.751 1.00 13.51 183 GLY A O 1
ATOM 1355 N N . GLY A 1 192 ? 27.134 1.550 1.486 1.00 10.72 184 GLY A N 1
ATOM 1356 C CA . GLY A 1 192 ? 26.989 2.941 1.839 1.00 11.28 184 GLY A CA 1
ATOM 1357 C C . GLY A 1 192 ? 25.582 3.492 1.973 1.00 9.63 184 GLY A C 1
ATOM 1358 O O . GLY A 1 192 ? 25.436 4.614 2.466 1.00 10.51 184 GLY A O 1
ATOM 1359 N N . LYS A 1 193 ? 24.559 2.754 1.522 1.00 8.96 185 LYS A N 1
ATOM 1360 C CA . LYS A 1 193 ? 23.190 3.282 1.481 1.00 8.52 185 LYS A CA 1
ATOM 1361 C C . LYS A 1 193 ? 22.221 2.184 1.887 1.00 8.12 185 LYS A C 1
ATOM 1362 O O . LYS A 1 193 ? 22.093 1.175 1.182 1.00 8.93 185 LYS A O 1
ATOM 1368 N N . ASP A 1 194 ? 21.531 2.350 3.026 1.00 7.60 186 ASP A N 1
ATOM 1369 C CA . ASP A 1 194 ? 20.652 1.280 3.502 1.00 7.42 186 ASP A CA 1
ATOM 1370 C C . ASP A 1 194 ? 19.786 1.798 4.639 1.00 7.03 186 ASP A C 1
ATOM 1371 O O . ASP A 1 194 ? 20.031 2.858 5.209 1.00 8.81 186 ASP A O 1
ATOM 1376 N N . SER A 1 195 ? 18.781 1.004 4.998 1.00 6.87 187 SER A N 1
ATOM 1377 C CA . SER A 1 195 ? 18.114 1.139 6.291 1.00 6.88 187 SER A CA 1
ATOM 1378 C C . SER A 1 195 ? 18.955 0.469 7.378 1.00 7.11 187 SER A C 1
ATOM 1379 O O . SER A 1 195 ? 19.805 -0.375 7.089 1.00 7.89 187 SER A O 1
ATOM 1382 N N . CYS A 1 196 ? 18.698 0.842 8.645 1.00 7.25 188 CYS A N 1
ATOM 1383 C CA . CYS A 1 196 ? 19.528 0.368 9.724 1.00 7.39 188 CYS A CA 1
ATOM 1384 C C . CYS A 1 196 ? 18.719 0.306 11.018 1.00 7.39 188 CYS A C 1
ATOM 1385 O O . CYS A 1 196 ? 17.513 0.560 11.018 1.00 7.66 188 CYS A O 1
ATOM 1388 N N . GLN A 1 197 ? 19.363 -0.066 12.127 1.00 7.82 189 GLN A N 1
ATOM 1389 C CA . GLN A 1 197 ? 18.626 -0.297 13.385 1.00 7.74 189 GLN A CA 1
ATOM 1390 C C . GLN A 1 197 ? 17.887 0.967 13.812 1.00 7.41 189 GLN A C 1
ATOM 1391 O O . GLN A 1 197 ? 18.454 2.045 13.932 1.00 8.30 189 GLN A O 1
ATOM 1397 N N . GLY A 1 198 ? 16.595 0.781 14.105 1.00 7.21 190 GLY A N 1
ATOM 1398 C CA . GLY A 1 198 ? 15.634 1.819 14.392 1.00 7.11 190 GLY A CA 1
ATOM 1399 C C . GLY A 1 198 ? 14.735 2.144 13.210 1.00 6.66 190 GLY A C 1
ATOM 1400 O O . GLY A 1 198 ? 13.713 2.818 13.392 1.00 7.36 190 GLY A O 1
ATOM 1401 N N . ASP A 1 199 ? 15.055 1.642 12.016 1.00 6.38 191 ASP A N 1
ATOM 1402 C CA . ASP A 1 199 ? 14.199 1.814 10.853 1.00 6.13 191 ASP A CA 1
ATOM 1403 C C . ASP A 1 199 ? 13.139 0.721 10.710 1.00 6.15 191 ASP A C 1
ATOM 1404 O O . ASP A 1 199 ? 12.163 0.936 9.976 1.00 6.11 191 ASP A O 1
ATOM 1409 N N . SER A 1 200 ? 13.334 -0.418 11.377 1.00 6.25 192 SER A N 1
ATOM 1410 C CA . SER A 1 200 ? 12.390 -1.537 11.295 1.00 6.23 192 SER A CA 1
ATOM 1411 C C . SER A 1 200 ? 10.963 -1.081 11.422 1.00 5.87 192 SER A C 1
ATOM 1412 O O . SER A 1 200 ? 10.630 -0.263 12.273 1.00 6.44 192 SER A O 1
ATOM 1415 N N . GLY A 1 201 ? 10.110 -1.710 10.621 1.00 5.94 193 GLY A N 1
ATOM 1416 C CA . GLY A 1 201 ? 8.686 -1.443 10.675 1.00 6.05 193 GLY A CA 1
ATOM 1417 C C . GLY A 1 201 ? 8.255 -0.323 9.777 1.00 5.94 193 GLY A C 1
ATOM 1418 O O . GLY A 1 201 ? 7.058 -0.189 9.484 1.00 6.53 193 GLY A O 1
ATOM 1419 N N . GLY A 1 202 ? 9.197 0.532 9.360 1.00 6.18 194 GLY A N 1
ATOM 1420 C CA . GLY A 1 202 ? 8.857 1.683 8.553 1.00 6.30 194 GLY A CA 1
ATOM 1421 C C . GLY A 1 202 ? 8.698 1.348 7.083 1.00 5.96 194 GLY A C 1
ATOM 1422 O O . GLY A 1 202 ? 8.827 0.214 6.635 1.00 6.48 194 GLY A O 1
ATOM 1423 N N . PRO A 1 203 ? 8.386 2.401 6.328 1.00 6.20 195 PRO A N 1
ATOM 1424 C CA . PRO A 1 203 ? 7.913 2.246 4.949 1.00 6.27 195 PRO A CA 1
ATOM 1425 C C . PRO A 1 203 ? 9.029 2.130 3.910 1.00 6.41 195 PRO A C 1
ATOM 1426 O O . PRO A 1 203 ? 10.063 2.772 3.950 1.00 7.09 195 PRO A O 1
ATOM 1430 N N . VAL A 1 204 ? 8.655 1.345 2.875 1.00 6.54 196 VAL A N 1
ATOM 1431 C CA . VAL A 1 204 ? 9.258 1.385 1.532 1.00 6.56 196 VAL A CA 1
ATOM 1432 C C . VAL A 1 204 ? 8.113 1.723 0.598 1.00 6.48 196 VAL A C 1
ATOM 1433 O O . VAL A 1 204 ? 7.200 0.885 0.404 1.00 7.15 196 VAL A O 1
ATOM 1437 N N . VAL A 1 205 ? 8.106 2.936 0.056 1.00 6.62 197 VAL A N 1
ATOM 1438 C CA . VAL A 1 205 ? 7.009 3.408 -0.782 1.00 6.85 197 VAL A CA 1
ATOM 1439 C C . VAL A 1 205 ? 7.527 3.587 -2.201 1.00 7.57 197 VAL A C 1
ATOM 1440 O O . VAL A 1 205 ? 8.560 4.213 -2.437 1.00 8.19 197 VAL A O 1
ATOM 1444 N N . CYS A 1 206 ? 6.789 3.022 -3.152 1.00 8.07 198 CYS A N 1
ATOM 1445 C CA . CYS A 1 206 ? 7.241 3.011 -4.552 1.00 9.31 198 CYS A CA 1
ATOM 1446 C C . CYS A 1 206 ? 6.030 3.436 -5.379 1.00 10.76 198 CYS A C 1
ATOM 1447 O O . CYS A 1 206 ? 4.957 2.822 -5.270 1.00 10.76 198 CYS A O 1
ATOM 1450 N N . SER A 1 207 ? 6.198 4.475 -6.158 1.00 13.78 199 SER A N 1
ATOM 1451 C CA A SER A 1 207 ? 5.135 5.137 -6.903 0.50 17.96 199 SER A CA 1
ATOM 1452 C CA B SER A 1 207 ? 5.070 4.854 -7.036 0.50 16.84 199 SER A CA 1
ATOM 1453 C C . SER A 1 207 ? 3.802 5.175 -6.155 1.00 14.90 199 SER A C 1
ATOM 1454 O O . SER A 1 207 ? 2.717 4.861 -6.584 1.00 15.18 199 SER A O 1
ATOM 1459 N N . GLY A 1 208 ? 3.980 5.708 -4.966 1.00 13.31 200 GLY A N 1
ATOM 1460 C CA . GLY A 1 208 ? 2.839 6.069 -4.126 1.00 12.56 200 GLY A CA 1
ATOM 1461 C C . GLY A 1 208 ? 2.149 4.915 -3.430 1.00 10.10 200 GLY A C 1
ATOM 1462 O O . GLY A 1 208 ? 1.073 5.103 -2.881 1.00 11.40 200 GLY A O 1
ATOM 1463 N N . LYS A 1 209 ? 2.781 3.733 -3.423 1.00 9.09 201 LYS A N 1
ATOM 1464 C CA . LYS A 1 209 ? 2.196 2.565 -2.762 1.00 8.66 201 LYS A CA 1
ATOM 1465 C C . LYS A 1 209 ? 3.169 2.020 -1.742 1.00 8.02 201 LYS A C 1
ATOM 1466 O O . LYS A 1 209 ? 4.382 1.960 -1.972 1.00 8.27 201 LYS A O 1
ATOM 1472 N N . LEU A 1 210 ? 2.621 1.548 -0.612 1.00 7.85 202 LEU A N 1
ATOM 1473 C CA . LEU A 1 210 ? 3.447 0.904 0.429 1.00 7.37 202 LEU A CA 1
ATOM 1474 C C . LEU A 1 210 ? 3.778 -0.524 -0.015 1.00 7.39 202 LEU A C 1
ATOM 1475 O O . LEU A 1 210 ? 2.985 -1.440 0.164 1.00 9.77 202 LEU A O 1
ATOM 1480 N N . GLN A 1 211 ? 4.967 -0.711 -0.567 1.00 7.18 203 GLN A N 1
ATOM 1481 C CA A GLN A 1 211 ? 5.379 -2.030 -1.030 0.50 7.23 203 GLN A CA 1
ATOM 1482 C CA B GLN A 1 211 ? 5.392 -2.004 -1.040 0.50 7.45 203 GLN A CA 1
ATOM 1483 C C . GLN A 1 211 ? 6.210 -2.784 -0.011 1.00 6.88 203 GLN A C 1
ATOM 1484 O O . GLN A 1 211 ? 6.288 -4.020 -0.105 1.00 7.54 203 GLN A O 1
ATOM 1495 N N . GLY A 1 212 ? 6.854 -2.118 0.933 1.00 6.84 204 GLY A N 1
ATOM 1496 C CA . GLY A 1 212 ? 7.714 -2.820 1.851 1.00 6.72 204 GLY A CA 1
ATOM 1497 C C . GLY A 1 212 ? 7.634 -2.318 3.281 1.00 6.39 204 GLY A C 1
ATOM 1498 O O . GLY A 1 212 ? 7.233 -1.186 3.547 1.00 6.88 204 GLY A O 1
ATOM 1499 N N . ILE A 1 213 ? 8.075 -3.202 4.173 1.00 6.38 205 ILE A N 1
ATOM 1500 C CA . ILE A 1 213 ? 8.289 -2.917 5.594 1.00 6.28 205 ILE A CA 1
ATOM 1501 C C . ILE A 1 213 ? 9.746 -3.213 5.912 1.00 5.98 205 ILE A C 1
ATOM 1502 O O . ILE A 1 213 ? 10.229 -4.312 5.614 1.00 6.48 205 ILE A O 1
ATOM 1507 N N . VAL A 1 214 ? 10.464 -2.261 6.496 1.00 5.83 206 VAL A N 1
ATOM 1508 C CA . VAL A 1 214 ? 11.850 -2.502 6.886 1.00 6.25 206 VAL A CA 1
ATOM 1509 C C . VAL A 1 214 ? 11.898 -3.704 7.832 1.00 6.03 206 VAL A C 1
ATOM 1510 O O . VAL A 1 214 ? 11.222 -3.706 8.868 1.00 6.46 206 VAL A O 1
ATOM 1514 N N . SER A 1 215 ? 12.726 -4.708 7.503 1.00 6.43 207 SER A N 1
ATOM 1515 C CA . SER A 1 215 ? 12.739 -5.963 8.269 1.00 6.79 207 SER A CA 1
ATOM 1516 C C . SER A 1 215 ? 14.143 -6.297 8.787 1.00 6.87 207 SER A C 1
ATOM 1517 O O . SER A 1 215 ? 14.386 -6.228 9.993 1.00 7.61 207 SER A O 1
ATOM 1520 N N . TRP A 1 216 ? 15.081 -6.673 7.902 1.00 6.95 208 TRP A N 1
ATOM 1521 C CA . TRP A 1 216 ? 16.355 -7.204 8.366 1.00 7.44 208 TRP A CA 1
ATOM 1522 C C . TRP A 1 216 ? 17.422 -7.019 7.315 1.00 7.74 208 TRP A C 1
ATOM 1523 O O . TRP A 1 216 ? 17.175 -6.621 6.185 1.00 8.10 208 TRP A O 1
ATOM 1534 N N . GLY A 1 217 ? 18.661 -7.367 7.697 1.00 8.37 209 GLY A N 1
ATOM 1535 C CA . GLY A 1 217 ? 19.759 -7.453 6.755 1.00 8.77 209 GLY A CA 1
ATOM 1536 C C . GLY A 1 217 ? 20.989 -7.954 7.486 1.00 9.44 209 GLY A C 1
ATOM 1537 O O . GLY A 1 217 ? 20.979 -8.092 8.703 1.00 11.17 209 GLY A O 1
ATOM 1538 N N . SER A 1 218 ? 22.060 -8.200 6.728 1.00 9.93 210 SER A N 1
ATOM 1539 C CA A SER A 1 218 ? 23.390 -8.489 7.336 0.50 10.79 210 SER A CA 1
ATOM 1540 C CA B SER A 1 218 ? 23.346 -8.467 7.358 0.50 10.74 210 SER A CA 1
ATOM 1541 C C . SER A 1 218 ? 24.082 -7.165 7.555 1.00 10.84 210 SER A C 1
ATOM 1542 O O . SER A 1 218 ? 24.596 -6.545 6.613 1.00 11.65 210 SER A O 1
ATOM 1547 N N . GLY A 1 219 ? 24.081 -6.676 8.797 1.00 11.55 211 GLY A N 1
ATOM 1548 C CA . GLY A 1 219 ? 24.556 -5.386 9.070 1.00 13.11 211 GLY A CA 1
ATOM 1549 C C . GLY A 1 219 ? 23.717 -4.295 8.351 1.00 11.15 211 GLY A C 1
ATOM 1550 O O . GLY A 1 219 ? 22.558 -4.514 8.008 1.00 11.18 211 GLY A O 1
ATOM 1551 N N . CYS A 1 220 ? 24.351 -3.138 8.124 1.00 10.80 212 CYS A N 1
ATOM 1552 C CA . CYS A 1 220 ? 23.727 -2.015 7.412 1.00 10.55 212 CYS A CA 1
ATOM 1553 C C . CYS A 1 220 ? 24.709 -1.480 6.411 1.00 10.15 212 CYS A C 1
ATOM 1554 O O . CYS A 1 220 ? 25.863 -1.193 6.784 1.00 11.66 212 CYS A O 1
ATOM 1557 N N . ALA A 1 221 ? 24.256 -1.297 5.167 1.00 9.62 213 ALA A N 1
ATOM 1558 C CA . ALA A 1 221 ? 25.057 -0.637 4.176 1.00 9.71 213 ALA A CA 1
ATOM 1559 C C . ALA A 1 221 ? 26.368 -1.349 3.847 1.00 10.45 213 ALA A C 1
ATOM 1560 O O . ALA A 1 221 ? 27.326 -0.703 3.355 1.00 11.55 213 ALA A O 1
ATOM 1562 N N . GLN A 1 222 ? 26.390 -2.663 4.068 1.00 10.71 214 GLN A N 1
ATOM 1563 C CA . GLN A 1 222 ? 27.587 -3.442 3.746 1.00 11.68 214 GLN A CA 1
ATOM 1564 C C . GLN A 1 222 ? 27.565 -3.890 2.301 1.00 10.91 214 GLN A C 1
ATOM 1565 O O . GLN A 1 222 ? 26.510 -4.194 1.729 1.00 10.92 214 GLN A O 1
ATOM 1571 N N . LYS A 1 223 ? 28.752 -3.968 1.709 1.00 11.86 215 LYS A N 1
ATOM 1572 C CA A LYS A 1 223 ? 28.891 -4.473 0.358 0.50 11.45 215 LYS A CA 1
ATOM 1573 C CA B LYS A 1 223 ? 28.856 -4.444 0.326 0.50 12.40 215 LYS A CA 1
ATOM 1574 C C . LYS A 1 223 ? 28.223 -5.815 0.195 1.00 11.19 215 LYS A C 1
ATOM 1575 O O . LYS A 1 223 ? 28.394 -6.714 1.028 1.00 12.03 215 LYS A O 1
ATOM 1580 N N . ASN A 1 224 ? 27.462 -5.967 -0.898 1.00 10.96 216 ASN A N 1
ATOM 1581 C CA . ASN A 1 224 ? 26.863 -7.245 -1.255 1.00 11.25 216 ASN A CA 1
ATOM 1582 C C . ASN A 1 224 ? 25.761 -7.747 -0.326 1.00 11.66 216 ASN A C 1
ATOM 1583 O O . ASN A 1 224 ? 25.292 -8.870 -0.506 1.00 15.06 216 ASN A O 1
ATOM 1588 N N . LYS A 1 225 ? 25.300 -6.882 0.583 1.00 10.67 217 LYS A N 1
ATOM 1589 C CA . LYS A 1 225 ? 24.334 -7.266 1.610 1.00 11.87 217 LYS A CA 1
ATOM 1590 C C . LYS A 1 225 ? 23.226 -6.199 1.618 1.00 10.16 217 LYS A C 1
ATOM 1591 O O . LYS A 1 225 ? 23.254 -5.300 2.483 1.00 11.78 217 LYS A O 1
ATOM 1597 N N . PRO A 1 226 ? 22.282 -6.242 0.709 1.00 9.40 218 PRO A N 1
ATOM 1598 C CA . PRO A 1 226 ? 21.258 -5.218 0.652 1.00 8.61 218 PRO A CA 1
ATOM 1599 C C . PRO A 1 226 ? 20.238 -5.413 1.775 1.00 7.88 218 PRO A C 1
ATOM 1600 O O . PRO A 1 226 ? 20.171 -6.444 2.431 1.00 8.84 218 PRO A O 1
ATOM 1604 N N . GLY A 1 227 ? 19.400 -4.409 1.984 1.00 8.10 219 GLY A N 1
ATOM 1605 C CA . GLY A 1 227 ? 18.329 -4.575 2.964 1.00 7.91 219 GLY A CA 1
ATOM 1606 C C . GLY A 1 227 ? 17.256 -5.532 2.464 1.00 7.16 219 GLY A C 1
ATOM 1607 O O . GLY A 1 227 ? 16.978 -5.619 1.268 1.00 7.85 219 GLY A O 1
ATOM 1608 N N . VAL A 1 228 ? 16.610 -6.200 3.442 1.00 7.13 220 VAL A N 1
ATOM 1609 C CA . VAL A 1 228 ? 15.505 -7.114 3.198 1.00 7.10 220 VAL A CA 1
ATOM 1610 C C . VAL A 1 228 ? 14.239 -6.539 3.838 1.00 6.82 220 VAL A C 1
ATOM 1611 O O . VAL A 1 228 ? 14.265 -5.995 4.969 1.00 7.07 220 VAL A O 1
ATOM 1615 N N . TYR A 1 229 ? 13.135 -6.671 3.110 1.00 6.64 221 TYR A N 1
ATOM 1616 C CA . TYR A 1 229 ? 11.882 -6.001 3.409 1.00 6.66 221 TYR A CA 1
ATOM 1617 C C . TYR A 1 229 ? 10.727 -6.976 3.262 1.00 6.62 221 TYR A C 1
ATOM 1618 O O . TYR A 1 229 ? 10.716 -7.828 2.384 1.00 7.57 221 TYR A O 1
ATOM 1627 N N . THR A 1 230 ? 9.709 -6.806 4.120 1.00 6.68 222 THR A N 1
ATOM 1628 C CA . THR A 1 230 ? 8.499 -7.595 3.979 1.00 6.77 222 THR A CA 1
ATOM 1629 C C . THR A 1 230 ? 7.725 -7.133 2.739 1.00 6.96 222 THR A C 1
ATOM 1630 O O . THR A 1 230 ? 7.548 -5.932 2.527 1.00 7.12 222 THR A O 1
ATOM 1634 N N . LYS A 1 231 ? 7.244 -8.106 1.951 1.00 7.59 223 LYS A N 1
ATOM 1635 C CA A LYS A 1 231 ? 6.553 -7.840 0.671 0.50 7.68 223 LYS A CA 1
ATOM 1636 C CA B LYS A 1 231 ? 6.585 -7.835 0.687 0.50 7.82 223 LYS A CA 1
ATOM 1637 C C . LYS A 1 231 ? 5.089 -7.593 0.923 1.00 7.62 223 LYS A C 1
ATOM 1638 O O . LYS A 1 231 ? 4.252 -8.514 0.950 1.00 8.45 223 LYS A O 1
ATOM 1649 N N . VAL A 1 232 ? 4.740 -6.309 1.111 1.00 7.30 224 VAL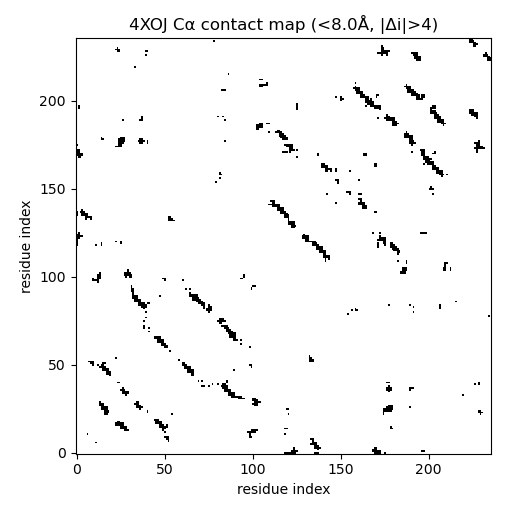 A N 1
ATOM 1650 C CA . VAL A 1 232 ? 3.387 -5.923 1.501 1.00 7.53 224 VAL A CA 1
ATOM 1651 C C . VAL A 1 232 ? 2.340 -6.370 0.496 1.00 7.82 224 VAL A C 1
ATOM 1652 O O . VAL A 1 232 ? 1.212 -6.666 0.896 1.00 8.30 224 VAL A O 1
ATOM 1656 N N . CYS A 1 233 ? 2.684 -6.424 -0.796 1.00 7.96 225 CYS A N 1
ATOM 1657 C CA . CYS A 1 233 ? 1.667 -6.796 -1.774 1.00 9.21 225 CYS A CA 1
ATOM 1658 C C . CYS A 1 233 ? 1.095 -8.194 -1.519 1.00 9.80 225 CYS A C 1
ATOM 1659 O O . CYS A 1 233 ? -0.038 -8.453 -1.955 1.00 14.22 225 CYS A O 1
ATOM 1662 N N . ASN A 1 234 ? 1.803 -9.055 -0.805 1.00 8.77 226 ASN A N 1
ATOM 1663 C CA . ASN A 1 234 ? 1.272 -10.384 -0.483 1.00 9.62 226 ASN A CA 1
ATOM 1664 C C . ASN A 1 234 ? 0.259 -10.367 0.641 1.00 9.53 226 ASN A C 1
ATOM 1665 O O . ASN A 1 234 ? -0.374 -11.399 0.904 1.00 12.52 226 ASN A O 1
ATOM 1670 N N . TYR A 1 235 ? 0.132 -9.261 1.357 1.00 8.52 227 TYR A N 1
ATOM 1671 C CA . TYR A 1 235 ? -0.660 -9.156 2.574 1.00 8.33 227 TYR A CA 1
ATOM 1672 C C . TYR A 1 235 ? -1.839 -8.239 2.427 1.00 8.46 227 TYR A C 1
ATOM 1673 O O . TYR A 1 235 ? -2.517 -8.001 3.431 1.00 9.37 227 TYR A O 1
ATOM 1682 N N . VAL A 1 236 ? -2.131 -7.691 1.251 1.00 8.55 228 VAL A N 1
ATOM 1683 C CA . VAL A 1 236 ? -3.189 -6.721 1.160 1.00 8.91 228 VAL A CA 1
ATOM 1684 C C . VAL A 1 236 ? -4.530 -7.316 1.569 1.00 8.43 228 VAL A C 1
ATOM 1685 O O . VAL A 1 236 ? -5.282 -6.695 2.316 1.00 8.84 228 VAL A O 1
ATOM 1689 N N . SER A 1 237 ? -4.854 -8.523 1.099 1.00 9.28 229 SER A N 1
ATOM 1690 C CA . SER A 1 237 ? -6.097 -9.135 1.504 1.00 9.86 229 SER A CA 1
ATOM 1691 C C . SER A 1 237 ? -6.115 -9.413 2.998 1.00 9.22 229 SER A C 1
ATOM 1692 O O . SER A 1 237 ? -7.144 -9.176 3.655 1.00 9.86 229 SER A O 1
ATOM 1695 N N . TRP A 1 238 ? -5.030 -9.926 3.559 1.00 9.04 230 TRP A N 1
ATOM 1696 C CA . TRP A 1 238 ? -4.974 -10.180 4.998 1.00 9.26 230 TRP A CA 1
ATOM 1697 C C . TRP A 1 238 ? -5.169 -8.891 5.799 1.00 8.28 230 TRP A C 1
ATOM 1698 O O . TRP A 1 238 ? -5.884 -8.877 6.810 1.00 8.72 230 TRP A O 1
ATOM 1709 N N . ILE A 1 239 ? -4.539 -7.812 5.362 1.00 7.95 231 ILE A N 1
ATOM 1710 C CA . ILE A 1 239 ? -4.713 -6.529 6.035 1.00 8.13 231 ILE A CA 1
ATOM 1711 C C . ILE A 1 23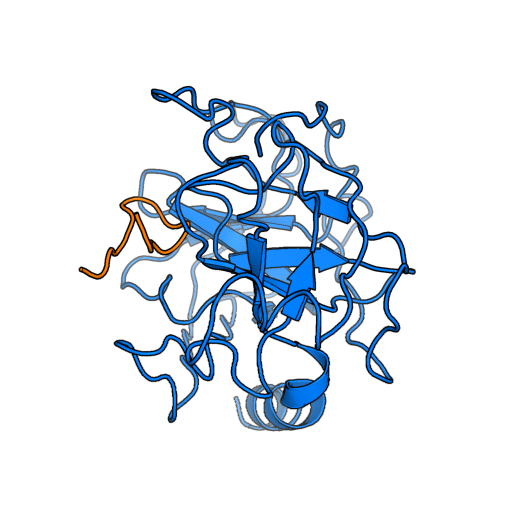9 ? -6.157 -6.120 6.014 1.00 8.12 231 ILE A C 1
ATOM 1712 O O . ILE A 1 239 ? -6.734 -5.732 7.022 1.00 8.80 231 ILE A O 1
ATOM 1717 N N . LYS A 1 240 ? -6.789 -6.155 4.827 1.00 8.37 232 LYS A N 1
ATOM 1718 C CA A LYS A 1 240 ? -8.192 -5.731 4.669 0.50 9.06 232 LYS A CA 1
ATOM 1719 C CA B LYS A 1 240 ? -8.140 -5.720 4.727 0.50 8.79 232 LYS A CA 1
ATOM 1720 C C . LYS A 1 240 ? -9.087 -6.594 5.549 1.00 8.73 232 LYS A C 1
ATOM 1721 O O . LYS A 1 240 ? -9.991 -6.066 6.219 1.00 9.02 232 LYS A O 1
ATOM 1732 N N . GLN A 1 241 ? -8.884 -7.905 5.528 1.00 8.71 233 GLN A N 1
ATOM 1733 C CA . GLN A 1 241 ? -9.758 -8.800 6.288 1.00 8.91 233 GLN A CA 1
ATOM 1734 C C . GLN A 1 241 ? -9.590 -8.547 7.773 1.00 8.75 233 GLN A C 1
ATOM 1735 O O . GLN A 1 241 ? -10.573 -8.615 8.546 1.00 9.67 233 GLN A O 1
ATOM 1741 N N . THR A 1 242 ? -8.353 -8.289 8.223 1.00 8.40 234 THR A N 1
ATOM 1742 C CA . THR A 1 242 ? -8.093 -8.060 9.633 1.00 8.84 234 THR A CA 1
ATOM 1743 C C . THR A 1 242 ? -8.676 -6.748 10.104 1.00 8.66 234 THR A C 1
ATOM 1744 O O . THR A 1 242 ? -9.311 -6.658 11.167 1.00 9.54 234 THR A O 1
ATOM 1748 N N . ILE A 1 243 ? -8.489 -5.687 9.326 1.00 8.60 235 ILE A N 1
ATOM 1749 C CA . ILE A 1 243 ? -9.091 -4.406 9.688 1.00 9.39 235 ILE A CA 1
ATOM 1750 C C . ILE A 1 243 ? -10.614 -4.539 9.743 1.00 9.14 235 ILE A C 1
ATOM 1751 O O . ILE A 1 243 ? -11.251 -4.032 10.668 1.00 10.19 235 ILE A O 1
ATOM 1756 N N . ALA A 1 244 ? -11.199 -5.207 8.761 1.00 9.09 236 ALA A N 1
ATOM 1757 C CA . ALA A 1 244 ? -12.689 -5.286 8.684 1.00 10.63 236 ALA A CA 1
ATOM 1758 C C . ALA A 1 244 ? -13.264 -5.992 9.892 1.00 9.92 236 ALA A C 1
ATOM 1759 O O . ALA A 1 244 ? -14.414 -5.716 10.266 1.00 11.69 236 ALA A O 1
ATOM 1761 N N . SER A 1 245 ? -12.523 -6.928 10.469 1.00 9.84 237 SER A N 1
ATOM 1762 C CA . SER A 1 245 ? -13.011 -7.726 11.580 1.00 10.29 237 SER A CA 1
ATOM 1763 C C . SER A 1 245 ? -12.648 -7.167 12.960 1.00 9.99 237 SER A C 1
ATOM 1764 O O . SER A 1 245 ? -13.026 -7.792 13.962 1.00 11.24 237 SER A O 1
ATOM 1767 N N . ASN A 1 246 ? -11.961 -6.026 13.002 1.00 9.73 238 ASN A N 1
ATOM 1768 C CA . ASN A 1 246 ? -11.493 -5.433 14.224 1.00 10.04 238 ASN A CA 1
ATOM 1769 C C . ASN A 1 246 ? -11.892 -3.978 14.385 1.00 11.52 238 ASN A C 1
ATOM 1770 O O . ASN A 1 246 ? -11.245 -3.249 15.134 1.00 15.07 238 ASN A O 1
ATOM 1776 N N . GLY B 2 1 ? 25.591 -9.259 12.500 1.00 133.77 1 GLY B N 1
ATOM 1777 C CA . GLY B 2 1 ? 25.551 -10.040 11.224 1.00 188.26 1 GLY B CA 1
ATOM 1778 C C . GLY B 2 1 ? 24.066 -9.821 10.862 1.00 259.99 1 GLY B C 1
ATOM 1779 O O . GLY B 2 1 ? 23.433 -8.578 11.071 1.00 187.74 1 GLY B O 1
ATOM 1780 N N . ARG B 2 2 ? 23.418 -11.106 10.706 1.00 190.74 2 ARG B N 1
ATOM 1781 C CA . ARG B 2 2 ? 21.924 -11.112 10.286 1.00 18.17 2 ARG B CA 1
ATOM 1782 C C . ARG B 2 2 ? 21.140 -10.648 11.460 1.00 13.06 2 ARG B C 1
ATOM 1783 O O . ARG B 2 2 ? 21.032 -11.375 12.464 1.00 14.69 2 ARG B O 1
ATOM 1791 N N . CYS B 2 3 ? 20.574 -9.463 11.338 1.00 11.41 3 CYS B N 1
ATOM 1792 C CA . CYS B 2 3 ? 19.841 -8.853 12.398 1.00 10.57 3 CYS B CA 1
ATOM 1793 C C . CYS B 2 3 ? 18.625 -8.110 11.865 1.00 9.18 3 CYS B C 1
ATOM 1794 O O . CYS B 2 3 ? 18.666 -7.475 10.807 1.00 9.50 3 CYS B O 1
ATOM 1797 N N . THR B 2 4 ? 17.571 -8.107 12.685 1.00 8.80 4 THR B N 1
ATOM 1798 C CA . THR B 2 4 ? 16.465 -7.182 12.469 1.00 8.20 4 THR B CA 1
ATOM 1799 C C . THR B 2 4 ? 16.952 -5.757 12.690 1.00 7.92 4 THR B C 1
ATOM 1800 O O . THR B 2 4 ? 17.935 -5.503 13.377 1.00 9.18 4 THR B O 1
ATOM 1804 N N . LYS B 2 5 ? 16.173 -4.806 12.164 1.00 7.72 5 LYS B N 1
ATOM 1805 C CA . LYS B 2 5 ? 16.495 -3.394 12.225 1.00 7.78 5 LYS B CA 1
ATOM 1806 C C . LYS B 2 5 ? 15.704 -2.640 13.297 1.00 7.75 5 LYS B C 1
ATOM 1807 O O . LYS B 2 5 ? 15.373 -1.457 13.138 1.00 7.55 5 LYS B O 1
ATOM 1813 N N . SER B 2 6 ? 15.470 -3.306 14.422 1.00 8.80 6 SER B N 1
ATOM 1814 C CA . SER B 2 6 ? 14.773 -2.730 15.574 1.00 8.60 6 SER B CA 1
ATOM 1815 C C . SER B 2 6 ? 15.794 -2.229 16.593 1.00 8.72 6 SER B C 1
ATOM 1816 O O . SER B 2 6 ? 17.003 -2.485 16.512 1.00 9.14 6 SER B O 1
ATOM 1819 N N . ILE B 2 7 ? 15.269 -1.486 17.592 1.00 10.72 7 ILE B N 1
ATOM 1820 C CA A ILE B 2 7 ? 16.049 -1.133 18.802 0.70 10.23 7 ILE B CA 1
ATOM 1821 C CA B ILE B 2 7 ? 16.062 -1.071 18.757 0.30 10.48 7 ILE B CA 1
ATOM 1822 C C . ILE B 2 7 ? 15.529 -1.875 19.930 1.00 12.19 7 ILE B C 1
ATOM 1823 O O . ILE B 2 7 ? 14.422 -1.648 20.443 1.00 16.12 7 ILE B O 1
ATOM 1832 N N . PRO B 2 8 ? 16.281 -2.825 20.453 1.00 13.58 8 PRO B N 1
ATOM 1833 C CA . PRO B 2 8 ? 17.577 -3.321 19.979 1.00 12.65 8 PRO B CA 1
ATOM 1834 C C . PRO B 2 8 ? 17.409 -4.309 18.819 1.00 11.58 8 PRO B C 1
ATOM 1835 O O . PRO B 2 8 ? 16.320 -4.890 18.597 1.00 12.54 8 PRO B O 1
ATOM 1839 N N . PRO B 2 9 ? 18.479 -4.594 18.100 1.00 11.66 9 PRO B N 1
ATOM 1840 C CA . PRO B 2 9 ? 18.418 -5.600 17.029 1.00 11.67 9 PRO B CA 1
ATOM 1841 C C . PRO B 2 9 ? 18.219 -7.002 17.616 1.00 12.18 9 PRO B C 1
ATOM 1842 O O . PRO B 2 9 ? 18.690 -7.311 18.715 1.00 15.66 9 PRO B O 1
ATOM 1846 N N . ILE B 2 10 ? 17.564 -7.840 16.842 1.00 11.49 10 ILE B N 1
ATOM 1847 C CA . ILE B 2 10 ? 17.454 -9.267 17.115 1.00 11.78 10 ILE B CA 1
ATOM 1848 C C . ILE B 2 10 ? 18.293 -9.973 16.067 1.00 11.95 10 ILE B C 1
ATOM 1849 O O . ILE B 2 10 ? 18.061 -9.801 14.868 1.00 11.31 10 ILE B O 1
ATOM 1854 N N . CYS B 2 11 ? 19.314 -10.717 16.513 1.00 13.36 11 CYS B N 1
ATOM 1855 C CA . CYS B 2 11 ? 20.289 -11.223 15.608 1.00 13.75 11 CYS B CA 1
ATOM 1856 C C . CYS B 2 11 ? 20.325 -12.739 15.635 1.00 16.53 11 CYS B C 1
ATOM 1857 O O . CYS B 2 11 ? 19.873 -13.381 16.577 1.00 19.63 11 CYS B O 1
ATOM 1860 N N . PHE B 2 12 ? 20.917 -13.272 14.577 1.00 16.51 12 PHE B N 1
ATOM 1861 C CA . PHE B 2 12 ? 20.867 -14.696 14.274 1.00 21.52 12 PHE B CA 1
ATOM 1862 C C . PHE B 2 12 ? 22.284 -15.163 13.875 1.00 56.60 12 PHE B C 1
ATOM 1863 O O . PHE B 2 12 ? 22.989 -14.404 13.344 1.00 67.88 12 PHE B O 1
ATOM 1871 N N . PRO B 2 13 ? 22.610 -16.377 14.268 1.00 80.79 13 PRO B N 1
ATOM 1872 C CA . PRO B 2 13 ? 24.066 -16.698 14.088 1.00 66.22 13 PRO B CA 1
ATOM 1873 C C . PRO B 2 13 ? 24.615 -16.938 12.649 1.00 92.39 13 PRO B C 1
ATOM 1874 O O . PRO B 2 13 ? 23.838 -17.395 11.834 1.00 78.50 13 PRO B O 1
#

Solvent-accessible surface area: 9232 Å² total; per-residue (Å²): 1,11,42,28,105,73,17,26,64,27,83,7,32,18,5,0,1,0,16,34,76,106,23,4,0,1,0,1,0,20,54,36,51,10,0,0,0,0,3,15,4,116,54,94,62,10,53,0,48,1,5,10,15,25,31,112,79,123,98,37,69,34,38,81,16,52,27,63,76,38,36,43,26,116,70,50,65,66,108,62,2,36,18,2,0,0,0,0,41,0,151,63,55,7,72,86,74,94,109,0,29,53,17,60,26,6,127,78,60,35,80,62,40,39,114,6,42,0,0,2,4,0,7,40,108,56,99,54,90,43,118,22,71,43,5,36,2,4,69,1,20,12,29,43,80,84,49,1,96,93,15,4,95,89,56,17,38,89,23,10,22,0,0,4,49,67,134,22,38,88,6,0,2,24,1,0,0,1,0,0,0,14,3,103,42,68,0,13,0,1,0,2,0,1,28,26,6,9,76,83,81,69,2,0,0,1,3,62,0,21,68,9,26,80,47,0,126,127,17,39,89,90,67,74,37,11,0,0,6,39,97,59,74,70,45,156